Protein AF-A0AAW1FPN5-F1 (afdb_monomer)

Secondary structure (DSSP, 8-state):
---------GGGGB-TTTSSBPSSEEE-TTS-EEEHHHHHHHHHHSSS-B-TTT-PBPSS---PPB-HHHHHHHHHHHHHHHHHHHT------PPPTTSPBPSS-SSS-PBPPGGGGSSS-----------TT---PPP-THHHHHHHHHHHHHHHHHHHHHHHHHHHHHHHHTTB----B-TTTS-TTEEE-TTS-EEEE-SS---PPP-TTS-SSS--EEBS--BSSSEEEEEEE-TT-S-EEEEEEETT---SS-----TTTTEEEEEEETTTEEEE-SSSPEEE--SS--SEEEEEEETTTTEEEEEETTTTEEEEEE-S----S-EEEEEE----TTTTT-SPEEEE------

Foldseek 3Di:
DDDPPPPDDPQVQAAPQVRDGADQWWADPVGDIHHPVRLVVVVVVDPFNADPPPRHTDPDNDDTHRDVVSVVVSVVVVVVVVVVVVVDPDDDDQDDPPADFDPPDPDGTDGDDPVVPPPPDDDDDDDDDPCVVDDPPPDPCVVVVVVVVVVVVVVVVVVVVLVVLVVVLVVLLVQEDDWFWDPLAFEQQWDADPRRFKIFGNLDGDPDDDDQNYAHAAGKIWTPDWDQAFKYKWKKFQPLAQKKKWAKFFPPAHRYDDDQAEVVSGHFIWMGHRNPWIWTPHVPIDTWDDPDDQRMKMWMDHQVQQKIWIASSVSSDTGDMDGPHHDDGIMIIMIGLDHCVVPSSGDIIGTDGDDPPD

Nearest PDB structures (foldseek):
  2wl1-assembly1_A  TM=9.707E-01  e=4.595E-25  Homo sapiens
  5lyg-assembly1_A  TM=9.651E-01  e=1.203E-22  Homo sapiens
  4v1p-assembly1_A-2  TM=9.457E-01  e=6.857E-23  Homo sapiens
  5hm7-assembly1_A  TM=8.805E-01  e=3.120E-23  Homo sapiens
  4cg4-assembly3_E  TM=7.770E-01  e=6.087E-25  Homo sapiens

Structure (mmCIF, N/CA/C/O backbone):
data_AF-A0AAW1FPN5-F1
#
_entry.id   AF-A0AAW1FPN5-F1
#
loop_
_atom_site.group_PDB
_atom_site.id
_atom_site.type_symbol
_atom_site.label_atom_id
_atom_site.label_alt_id
_atom_site.label_comp_id
_atom_site.label_asym_id
_atom_site.label_entity_id
_atom_site.label_seq_id
_atom_site.pdbx_PDB_ins_code
_atom_site.Cartn_x
_atom_site.Cartn_y
_atom_site.Cartn_z
_atom_site.occupancy
_atom_site.B_iso_or_equiv
_atom_site.auth_seq_id
_atom_site.auth_comp_id
_atom_site.auth_asym_id
_atom_site.auth_atom_id
_atom_site.pdbx_PDB_model_num
ATOM 1 N N . MET A 1 1 ? -10.094 -28.006 10.780 1.00 31.28 1 MET A N 1
ATOM 2 C CA . MET A 1 1 ? -11.219 -27.049 10.822 1.00 31.28 1 MET A CA 1
ATOM 3 C C . MET A 1 1 ? -11.100 -26.277 12.124 1.00 31.28 1 MET A C 1
ATOM 5 O O . MET A 1 1 ? -11.386 -26.838 13.171 1.00 31.28 1 MET A O 1
ATOM 9 N N . SER A 1 2 ? -10.533 -25.071 12.072 1.00 29.44 2 SER A N 1
ATOM 10 C CA . SER A 1 2 ? -10.321 -24.231 13.255 1.00 29.44 2 SER A CA 1
ATOM 11 C C . SER A 1 2 ? -11.598 -23.441 13.517 1.00 29.44 2 SER A C 1
ATOM 13 O O . SER A 1 2 ? -12.039 -22.703 12.639 1.00 29.44 2 SER A O 1
ATOM 15 N N . ALA A 1 3 ? -12.214 -23.634 14.682 1.00 34.97 3 ALA A N 1
ATOM 16 C CA . ALA A 1 3 ? -13.366 -22.846 15.096 1.00 34.97 3 ALA A CA 1
ATOM 17 C C . ALA A 1 3 ? -12.932 -21.384 15.276 1.00 34.97 3 ALA A C 1
ATOM 19 O O . ALA A 1 3 ? -11.931 -21.104 15.935 1.00 34.97 3 ALA A O 1
ATOM 20 N N . ALA A 1 4 ? -13.672 -20.463 14.661 1.00 29.64 4 ALA A N 1
ATOM 21 C CA . ALA A 1 4 ? -13.508 -19.037 14.875 1.00 29.64 4 ALA A CA 1
ATOM 22 C C . ALA A 1 4 ? -13.785 -18.730 16.354 1.00 29.64 4 ALA A C 1
ATOM 24 O O . ALA A 1 4 ? -14.918 -18.856 16.816 1.00 29.64 4 ALA A O 1
ATOM 25 N N . SER A 1 5 ? -12.761 -18.343 17.115 1.00 39.44 5 SER A N 1
ATOM 26 C CA . SER A 1 5 ? -12.953 -17.816 18.463 1.00 39.44 5 SER A CA 1
ATOM 27 C C . SER A 1 5 ? -13.481 -16.383 18.353 1.00 39.44 5 SER A C 1
ATOM 29 O O . SER A 1 5 ? -12.721 -15.416 18.414 1.00 39.44 5 SER A O 1
ATOM 31 N N . CYS A 1 6 ? -14.788 -16.232 18.150 1.00 38.22 6 CYS A N 1
ATOM 32 C CA . CYS A 1 6 ? -15.472 -14.987 18.475 1.00 38.22 6 CYS A CA 1
ATOM 33 C C . CYS A 1 6 ? -15.309 -14.760 19.982 1.00 38.22 6 CYS A C 1
ATOM 35 O O . CYS A 1 6 ? -15.892 -15.485 20.786 1.00 38.22 6 CYS A O 1
ATOM 37 N N . LEU A 1 7 ? -14.479 -13.789 20.366 1.00 46.12 7 LEU A N 1
ATOM 38 C CA . LEU A 1 7 ? -14.350 -13.332 21.748 1.00 46.12 7 LEU A CA 1
ATOM 39 C C . LEU A 1 7 ? -15.665 -12.649 22.145 1.00 46.12 7 LEU A C 1
ATOM 41 O O . LEU A 1 7 ? -15.831 -11.443 21.977 1.00 46.12 7 LEU A O 1
ATOM 45 N N . LEU A 1 8 ? -16.634 -13.437 22.602 1.00 55.53 8 LEU A N 1
ATOM 46 C CA . LEU A 1 8 ? -17.846 -12.917 23.221 1.00 55.53 8 LEU A CA 1
ATOM 47 C C . LEU A 1 8 ? -17.430 -12.210 24.522 1.00 55.53 8 LEU A C 1
ATOM 49 O O . LEU A 1 8 ? -16.725 -12.791 25.349 1.00 55.53 8 LEU A O 1
ATOM 53 N N . THR A 1 9 ? -17.799 -10.940 24.676 1.00 61.28 9 THR A N 1
ATOM 54 C CA . THR A 1 9 ? -17.453 -10.130 25.853 1.00 61.28 9 THR A CA 1
ATOM 55 C C . THR A 1 9 ? -18.383 -10.453 27.026 1.00 61.28 9 THR A C 1
ATOM 57 O O . THR A 1 9 ? -19.554 -10.771 26.812 1.00 61.28 9 THR A O 1
ATOM 60 N N . GLU A 1 10 ? -17.881 -10.364 28.266 1.00 63.41 10 GLU A N 1
ATOM 61 C CA . GLU A 1 10 ? -18.638 -10.682 29.498 1.00 63.41 10 GLU A CA 1
ATOM 62 C C . GLU A 1 10 ? -19.983 -9.933 29.573 1.00 63.41 10 GLU A C 1
ATOM 64 O O . GLU A 1 10 ? -20.992 -10.508 29.984 1.00 63.41 10 GLU A O 1
ATOM 69 N N . ASP A 1 11 ? -20.028 -8.700 29.060 1.00 66.12 11 ASP A N 1
ATOM 70 C CA . ASP A 1 11 ? -21.216 -7.838 29.041 1.00 66.12 11 ASP A CA 1
ATOM 71 C C . ASP A 1 11 ? -22.412 -8.423 28.269 1.00 66.12 11 ASP A C 1
ATOM 73 O O . ASP A 1 11 ? -23.556 -8.042 28.518 1.00 66.12 11 ASP A O 1
ATOM 77 N N . GLN A 1 12 ? -22.186 -9.367 27.347 1.00 78.12 12 GLN A N 1
ATOM 78 C CA . GLN A 1 12 ? -23.259 -9.982 26.553 1.00 78.12 12 GLN A CA 1
ATOM 79 C C . GLN A 1 12 ? -24.087 -11.002 27.352 1.00 78.12 12 GLN A C 1
ATOM 81 O O . GLN A 1 12 ? -25.182 -11.375 26.924 1.00 78.12 12 GLN A O 1
ATOM 86 N N . PHE A 1 13 ? -23.595 -11.438 28.517 1.00 86.31 13 PHE A N 1
ATOM 87 C CA . PHE A 1 13 ? -24.228 -12.470 29.346 1.00 86.31 13 PHE A CA 1
ATOM 88 C C . PHE A 1 13 ? -24.725 -11.963 30.700 1.00 86.31 13 PHE A C 1
ATOM 90 O O . PHE A 1 13 ? -25.099 -12.771 31.556 1.00 86.31 13 PHE A O 1
ATOM 97 N N . LEU A 1 14 ? -24.756 -10.645 30.900 1.00 90.56 14 LEU A N 1
ATOM 98 C CA . LEU A 1 14 ? -25.217 -10.039 32.142 1.00 90.56 14 LEU A CA 1
ATOM 99 C C . LEU A 1 14 ? -26.721 -9.770 32.115 1.00 90.56 14 LEU A C 1
ATOM 101 O O . LEU A 1 14 ? -27.285 -9.232 31.160 1.00 90.56 14 LEU A O 1
ATOM 105 N N . CYS A 1 15 ? -27.382 -10.082 33.224 1.00 93.12 15 CYS A N 1
ATOM 106 C CA . CYS A 1 15 ? -28.750 -9.658 33.453 1.00 93.12 15 CYS A CA 1
ATOM 107 C C . CYS A 1 15 ? -28.783 -8.188 33.869 1.00 93.12 15 CYS A C 1
ATOM 109 O O . CYS A 1 15 ? -28.252 -7.829 34.912 1.00 93.12 15 CYS A O 1
ATOM 111 N N . SER A 1 16 ? -29.507 -7.345 33.131 1.00 93.69 16 SER A N 1
ATOM 112 C CA . SER A 1 16 ? -29.622 -5.907 33.429 1.00 93.69 16 SER A CA 1
ATOM 113 C C . SER A 1 16 ? -30.353 -5.566 34.738 1.00 93.69 16 SER A C 1
ATOM 115 O O . SER A 1 16 ? -30.387 -4.402 35.126 1.00 93.69 16 SER A O 1
ATOM 117 N N . ILE A 1 17 ? -30.946 -6.552 35.424 1.00 92.94 17 ILE A N 1
ATOM 118 C CA . ILE A 1 17 ? -31.610 -6.355 36.722 1.00 92.94 17 ILE A CA 1
ATOM 119 C C . ILE A 1 17 ? -30.635 -6.596 37.882 1.00 92.94 17 ILE A C 1
ATOM 121 O O . ILE A 1 17 ? -30.553 -5.763 38.778 1.00 92.94 17 ILE A O 1
ATOM 125 N N . CYS A 1 18 ? -29.923 -7.730 37.897 1.00 94.06 18 CYS A N 1
ATOM 126 C CA . CYS A 1 18 ? -28.982 -8.062 38.976 1.00 94.06 18 CYS A CA 1
ATOM 127 C C . CYS A 1 18 ? -27.527 -7.692 38.667 1.00 94.06 18 CYS A C 1
ATOM 129 O O . CYS A 1 18 ? -26.698 -7.758 39.565 1.00 94.06 18 CYS A O 1
ATOM 131 N N . LEU A 1 19 ? -27.238 -7.300 37.422 1.00 90.12 19 LEU A N 1
ATOM 132 C CA . LEU A 1 19 ? -25.909 -6.956 36.910 1.00 90.12 19 LEU A CA 1
ATOM 133 C C . LEU A 1 19 ? -24.888 -8.098 37.053 1.00 90.12 19 LEU A C 1
ATOM 135 O O . LEU A 1 19 ? -23.701 -7.857 37.230 1.00 90.12 19 LEU A O 1
ATOM 139 N N . ASP A 1 20 ? -25.368 -9.340 36.962 1.00 89.69 20 ASP A N 1
ATOM 140 C CA . ASP A 1 20 ? -24.571 -10.563 37.098 1.00 89.69 20 ASP A CA 1
ATOM 141 C C . ASP A 1 20 ? -24.880 -11.533 35.945 1.00 89.69 20 ASP A C 1
ATOM 143 O O . ASP A 1 20 ? -25.912 -11.404 35.271 1.00 89.69 20 ASP A O 1
ATOM 147 N N . VAL A 1 21 ? -23.992 -12.501 35.714 1.00 91.12 21 VAL A N 1
ATOM 148 C CA . VAL A 1 21 ? -24.106 -13.521 34.665 1.00 91.12 21 VAL A CA 1
ATOM 149 C C . VAL A 1 21 ? -25.407 -14.304 34.830 1.00 91.12 21 VAL A C 1
ATOM 151 O O . VAL A 1 21 ? -25.711 -14.801 35.919 1.00 91.12 21 VAL A O 1
ATOM 154 N N . PHE A 1 22 ? -26.155 -14.482 33.739 1.00 93.69 22 PHE A N 1
ATOM 155 C CA . PHE A 1 22 ? -27.488 -15.088 33.761 1.00 93.69 22 PHE A CA 1
ATOM 156 C C . PHE A 1 22 ? -27.594 -16.410 34.542 1.00 93.69 22 PHE A C 1
ATOM 158 O O . PHE A 1 22 ? -26.994 -17.415 34.169 1.00 93.69 22 PHE A O 1
ATOM 165 N N . THR A 1 23 ? -28.457 -16.440 35.564 1.00 94.06 23 THR A N 1
ATOM 166 C CA . THR A 1 23 ? -28.960 -17.664 36.214 1.00 94.06 23 THR A CA 1
ATOM 167 C C . THR A 1 23 ? -30.345 -17.981 35.674 1.00 94.06 23 THR A C 1
ATOM 169 O O . THR A 1 23 ? -31.246 -17.148 35.789 1.00 94.06 23 THR A O 1
ATOM 172 N N . ASP A 1 24 ? -30.516 -19.175 35.104 1.00 96.06 24 ASP A N 1
ATOM 173 C CA . ASP A 1 24 ? -31.750 -19.597 34.433 1.00 96.06 24 ASP A CA 1
ATOM 174 C C . ASP A 1 24 ? -32.264 -18.517 33.457 1.00 96.06 24 ASP A C 1
ATOM 176 O O . ASP A 1 24 ? -33.336 -17.941 33.681 1.00 96.06 24 ASP A O 1
ATOM 180 N N . PRO A 1 25 ? -31.485 -18.162 32.412 1.00 96.62 25 PRO A N 1
ATOM 181 C CA . PRO A 1 25 ? -31.852 -17.099 31.483 1.00 96.62 25 PRO A CA 1
ATOM 182 C C . PRO A 1 25 ? -33.191 -17.388 30.815 1.00 96.62 25 PRO A C 1
ATOM 184 O O . PRO A 1 25 ? -33.447 -18.504 30.373 1.00 96.62 25 PRO A O 1
ATOM 187 N N . VAL A 1 26 ? -34.028 -16.368 30.684 1.00 97.12 26 VAL A N 1
ATOM 188 C CA . VAL A 1 26 ? -35.297 -16.415 29.954 1.00 97.12 26 VAL A CA 1
ATOM 189 C C . VAL A 1 26 ? -35.376 -15.255 28.972 1.00 97.12 26 VAL A C 1
ATOM 191 O O . VAL A 1 26 ? -34.881 -14.168 29.266 1.00 97.12 26 VAL A O 1
ATOM 194 N N . SER A 1 27 ? -36.031 -15.477 27.834 1.00 96.62 27 SER A N 1
ATOM 195 C CA . SER A 1 27 ? -36.234 -14.466 26.791 1.00 96.62 27 SER A CA 1
ATOM 196 C C . SER A 1 27 ? -37.677 -13.961 26.824 1.00 96.62 27 SER A C 1
ATOM 198 O O . SER A 1 27 ? -38.610 -14.762 26.769 1.00 96.62 27 SER A O 1
ATOM 200 N N . THR A 1 28 ? -37.884 -12.649 26.926 1.00 95.44 28 THR A N 1
ATOM 201 C CA . THR A 1 28 ? -39.218 -12.038 26.795 1.00 95.44 28 THR A CA 1
ATOM 202 C C . THR A 1 28 ? -39.695 -12.067 25.333 1.00 95.44 28 THR A C 1
ATOM 204 O O . THR A 1 28 ? -38.868 -12.210 24.431 1.00 95.44 28 THR A O 1
ATOM 207 N N . PRO A 1 29 ? -41.002 -11.875 25.049 1.00 95.25 29 PRO A N 1
ATOM 208 C CA . PRO A 1 29 ? -41.508 -11.791 23.671 1.00 95.25 29 PRO A CA 1
ATOM 209 C C . PRO A 1 29 ? -40.825 -10.716 22.812 1.00 95.25 29 PRO A C 1
ATOM 211 O O . PRO A 1 29 ? -40.681 -10.889 21.609 1.00 95.25 29 PRO A O 1
ATOM 214 N N . CYS A 1 30 ? -40.337 -9.643 23.442 1.00 95.31 30 CYS A N 1
ATOM 215 C CA . CYS A 1 30 ? -39.570 -8.584 22.788 1.00 95.31 30 CYS A CA 1
ATOM 216 C C . CYS A 1 30 ? -38.074 -8.908 22.588 1.00 95.31 30 CYS A C 1
ATOM 218 O O . CYS A 1 30 ? -37.296 -8.025 22.236 1.00 95.31 30 CYS A O 1
ATOM 220 N N . GLY A 1 31 ? -37.643 -10.144 22.866 1.00 93.25 31 GLY A N 1
ATOM 221 C CA . GLY A 1 31 ? -36.290 -10.643 22.593 1.00 93.25 31 GLY A CA 1
ATOM 222 C C . GLY A 1 31 ? -35.224 -10.329 23.648 1.00 93.25 31 GLY A C 1
ATOM 223 O O . GLY A 1 31 ? -34.079 -10.747 23.490 1.00 93.25 31 GLY A O 1
ATOM 224 N N . HIS A 1 32 ? -35.564 -9.632 24.735 1.00 95.44 32 HIS A N 1
ATOM 225 C CA . HIS A 1 32 ? -34.610 -9.308 25.799 1.00 95.44 32 HIS A CA 1
ATOM 226 C C . HIS A 1 32 ? -34.472 -10.449 26.813 1.00 95.44 32 HIS A C 1
ATOM 228 O O . HIS A 1 32 ? -35.443 -11.139 27.127 1.00 95.44 32 HIS A O 1
ATOM 234 N N . ASN A 1 33 ? -33.264 -10.622 27.356 1.00 95.62 33 ASN A N 1
ATOM 235 C CA . ASN A 1 33 ? -32.923 -11.748 28.225 1.00 95.62 33 ASN A CA 1
ATOM 236 C C . ASN A 1 33 ? -32.694 -11.304 29.674 1.00 95.62 33 ASN A C 1
ATOM 238 O O . ASN A 1 33 ? -32.067 -10.277 29.928 1.00 95.62 33 ASN A O 1
ATOM 242 N N . PHE A 1 34 ? -33.191 -12.091 30.629 1.00 96.44 34 PHE A N 1
ATOM 243 C CA . PHE A 1 34 ? -33.087 -11.831 32.070 1.00 96.44 34 PHE A CA 1
ATOM 244 C C . PHE A 1 34 ? -32.921 -13.142 32.843 1.00 96.44 34 PHE A C 1
ATOM 246 O O . PHE A 1 34 ? -33.340 -14.191 32.362 1.00 96.44 34 PHE A O 1
ATOM 253 N N . CYS A 1 35 ? -32.395 -13.101 34.070 1.00 97.38 35 CYS A N 1
ATOM 254 C CA . CYS A 1 35 ? -32.542 -14.229 34.993 1.00 97.38 35 CYS A CA 1
ATOM 255 C C . CYS A 1 35 ? -34.032 -14.452 35.288 1.00 97.38 35 CYS A C 1
ATOM 257 O O . CYS A 1 35 ? -34.754 -13.484 35.570 1.00 97.38 35 CYS A O 1
ATOM 259 N N . LYS A 1 36 ? -34.494 -15.708 35.294 1.00 96.56 36 LYS A N 1
ATOM 260 C CA . LYS A 1 36 ? -35.908 -16.041 35.544 1.00 96.56 36 LYS A CA 1
ATOM 261 C C . LYS A 1 36 ? -36.439 -15.415 36.833 1.00 96.56 36 LYS A C 1
ATOM 263 O O . LYS A 1 36 ? -37.529 -14.840 36.832 1.00 96.56 36 LYS A O 1
ATOM 268 N N . ALA A 1 37 ? -35.665 -15.490 37.915 1.00 96.19 37 ALA A N 1
ATOM 269 C CA . ALA A 1 37 ? -36.030 -14.906 39.204 1.00 96.19 37 ALA A CA 1
ATOM 270 C C . ALA A 1 37 ? -36.164 -13.375 39.125 1.00 96.19 37 ALA A C 1
ATOM 272 O O . ALA A 1 37 ? -37.162 -12.824 39.585 1.00 96.19 37 ALA A O 1
ATOM 273 N N . CYS A 1 38 ? -35.214 -12.700 38.471 1.00 96.81 38 CYS A N 1
ATOM 274 C CA . CYS A 1 38 ? -35.185 -11.243 38.371 1.00 96.81 38 CYS A CA 1
ATOM 275 C C . CYS A 1 38 ? -36.395 -10.683 37.618 1.00 96.81 38 CYS A C 1
ATOM 277 O O . CYS A 1 38 ? -37.072 -9.788 38.124 1.00 96.81 38 CYS A O 1
ATOM 279 N N . ILE A 1 39 ? -36.713 -11.224 36.437 1.00 95.88 39 ILE A N 1
ATOM 280 C CA . ILE A 1 39 ? -37.871 -10.743 35.665 1.00 95.88 39 ILE A CA 1
ATOM 281 C C . ILE A 1 39 ? -39.197 -11.102 36.349 1.00 95.88 39 ILE A C 1
ATOM 283 O O . ILE A 1 39 ? -40.133 -10.304 36.357 1.00 95.88 39 ILE A O 1
ATOM 287 N N . THR A 1 40 ? -39.257 -12.264 37.009 1.00 93.75 40 THR A N 1
ATOM 288 C CA . THR A 1 40 ? -40.426 -12.693 37.791 1.00 93.75 40 THR A CA 1
ATOM 289 C C . THR A 1 40 ? -40.684 -11.748 38.961 1.00 93.75 40 THR A C 1
ATOM 291 O O . THR A 1 40 ? -41.828 -11.349 39.169 1.00 93.75 40 THR A O 1
ATOM 294 N N . GLN A 1 41 ? -39.640 -11.365 39.700 1.00 93.31 41 GLN A N 1
ATOM 295 C CA . GLN A 1 41 ? -39.739 -10.424 40.814 1.00 93.31 41 GLN A CA 1
ATOM 296 C C . GLN A 1 41 ? -40.101 -9.019 40.329 1.00 93.31 41 GLN A C 1
ATOM 298 O O . GLN A 1 41 ? -40.975 -8.384 40.915 1.00 93.31 41 GLN A O 1
ATOM 303 N N . HIS A 1 42 ? -39.503 -8.562 39.226 1.00 92.19 42 HIS A N 1
ATOM 304 C CA . HIS A 1 42 ? -39.846 -7.280 38.615 1.00 92.19 42 HIS A CA 1
ATOM 305 C C . HIS A 1 42 ? -41.341 -7.199 38.257 1.00 92.19 42 HIS A C 1
ATOM 307 O O . HIS A 1 42 ? -41.976 -6.179 38.513 1.00 92.19 42 HIS A O 1
ATOM 313 N N . TRP A 1 43 ? -41.936 -8.270 37.723 1.00 93.62 43 TRP A N 1
ATOM 314 C CA . TRP A 1 43 ? -43.379 -8.321 37.448 1.00 93.62 43 TRP A CA 1
ATOM 315 C C . TRP A 1 43 ? -44.258 -8.518 38.688 1.00 93.62 43 TRP A C 1
ATOM 317 O O . TRP A 1 43 ? -45.437 -8.199 38.633 1.00 93.62 43 TRP A O 1
ATOM 327 N N . ASN A 1 44 ? -43.721 -9.026 39.801 1.00 89.50 44 ASN A N 1
ATOM 328 C CA . ASN A 1 44 ? -44.486 -9.169 41.045 1.00 89.50 44 ASN A CA 1
ATOM 329 C C . ASN A 1 44 ? -44.645 -7.838 41.797 1.00 89.50 44 ASN A C 1
ATOM 331 O O . ASN A 1 44 ? -45.614 -7.672 42.531 1.00 89.50 44 ASN A O 1
ATOM 335 N N . VAL A 1 45 ? -43.688 -6.916 41.651 1.00 85.81 45 VAL A N 1
ATOM 336 C CA . VAL A 1 45 ? -43.691 -5.619 42.355 1.00 85.81 45 VAL A CA 1
ATOM 337 C C . VAL A 1 45 ? -44.392 -4.524 41.542 1.00 85.81 45 VAL A C 1
ATOM 339 O O . VAL A 1 45 ? -44.921 -3.574 42.112 1.00 85.81 45 VAL A O 1
ATOM 342 N N . ASN A 1 46 ? -44.419 -4.647 40.214 1.00 82.31 46 ASN A N 1
ATOM 343 C CA . ASN A 1 46 ? -44.973 -3.626 39.330 1.00 82.31 46 ASN A CA 1
ATOM 344 C C . ASN A 1 46 ? -46.412 -3.933 38.904 1.00 82.31 46 ASN A C 1
ATOM 346 O O . ASN A 1 46 ? -46.757 -5.071 38.603 1.00 82.31 46 ASN A O 1
ATOM 350 N N . VAL A 1 47 ? -47.233 -2.883 38.795 1.00 79.62 47 VAL A N 1
ATOM 351 C CA . VAL A 1 47 ? -48.641 -2.981 38.361 1.00 79.62 47 VAL A CA 1
ATOM 352 C C . VAL A 1 47 ? -48.761 -3.420 36.896 1.00 79.62 47 VAL A C 1
ATOM 354 O O . VAL A 1 47 ? -49.703 -4.117 36.531 1.00 79.62 47 VAL A O 1
ATOM 357 N N . GLN A 1 48 ? -47.803 -3.030 36.049 1.00 84.81 48 GLN A N 1
ATOM 358 C CA . GLN A 1 48 ? -47.770 -3.400 34.634 1.00 84.81 48 GLN A CA 1
ATOM 359 C C . GLN A 1 48 ? -46.688 -4.444 34.354 1.00 84.81 48 GLN A C 1
ATOM 361 O O . GLN A 1 48 ? -45.538 -4.320 34.786 1.00 84.81 48 GLN A O 1
ATOM 366 N N . THR A 1 49 ? -47.050 -5.455 33.563 1.00 91.44 49 THR A N 1
ATOM 367 C CA . THR A 1 49 ? -46.096 -6.449 33.062 1.00 91.44 49 THR A CA 1
ATOM 368 C C . THR A 1 49 ? -45.359 -5.852 31.865 1.00 91.44 49 THR A C 1
ATOM 370 O O . THR A 1 49 ? -45.825 -5.956 30.737 1.00 91.44 49 THR A O 1
ATOM 373 N N . GLN A 1 50 ? -44.216 -5.211 32.105 1.00 93.94 50 GLN A N 1
ATOM 374 C CA . GLN A 1 50 ? -43.401 -4.591 31.053 1.00 93.94 50 GLN A CA 1
ATOM 375 C C . GLN A 1 50 ? -41.966 -5.121 31.032 1.00 93.94 50 GLN A C 1
ATOM 377 O O . GLN A 1 50 ? -41.454 -5.607 32.048 1.00 93.94 50 GLN A O 1
ATOM 382 N N . CYS A 1 51 ? -41.304 -5.005 29.882 1.00 95.00 51 CYS A N 1
ATOM 383 C CA . CYS A 1 51 ? -39.878 -5.279 29.750 1.00 95.00 51 CYS A CA 1
ATOM 384 C C . CYS A 1 51 ? -39.041 -4.181 30.442 1.00 95.00 51 CYS A C 1
ATOM 386 O O . CYS A 1 51 ? -39.191 -3.005 30.105 1.00 95.00 51 CYS A O 1
ATOM 388 N N . PRO A 1 52 ? -38.113 -4.521 31.356 1.00 93.69 52 PRO A N 1
ATOM 389 C CA . PRO A 1 52 ? -37.229 -3.542 31.991 1.00 93.69 52 PRO A CA 1
ATOM 390 C C . PRO A 1 52 ? -36.361 -2.742 31.010 1.00 93.69 52 PRO A C 1
ATOM 392 O O . PRO A 1 52 ? -36.098 -1.569 31.280 1.00 93.69 52 PRO A O 1
ATOM 395 N N . ASN A 1 53 ? -35.963 -3.340 29.878 1.00 92.56 53 ASN A N 1
ATOM 396 C CA . ASN A 1 53 ? -35.028 -2.734 28.924 1.00 92.56 53 ASN A CA 1
ATOM 397 C C . ASN A 1 53 ? -35.736 -1.831 27.904 1.00 92.56 53 ASN A C 1
ATOM 399 O O . ASN A 1 53 ? -35.455 -0.640 27.849 1.00 92.56 53 ASN A O 1
ATOM 403 N N . CYS A 1 54 ? -36.685 -2.366 27.127 1.00 93.94 54 CYS A N 1
ATOM 404 C CA . CYS A 1 54 ? -37.356 -1.609 26.059 1.00 93.94 54 CYS A CA 1
ATOM 405 C C . CYS A 1 54 ? -38.704 -0.994 26.457 1.00 93.94 54 CYS A C 1
ATOM 407 O O . CYS A 1 54 ? -39.315 -0.306 25.647 1.00 93.94 54 CYS A O 1
ATOM 409 N N . LYS A 1 55 ? -39.183 -1.249 27.683 1.00 93.94 55 LYS A N 1
ATOM 410 C CA . LYS A 1 55 ? -40.478 -0.768 28.206 1.00 93.94 55 LYS A CA 1
ATOM 411 C C . LYS A 1 55 ? -41.716 -1.265 27.452 1.00 93.94 55 LYS A C 1
ATOM 413 O O . LYS A 1 55 ? -42.810 -0.772 27.696 1.00 93.94 55 LYS A O 1
ATOM 418 N N . GLU A 1 56 ? -41.574 -2.271 26.590 1.00 94.00 56 GLU A N 1
ATOM 419 C CA . GLU A 1 56 ? -42.719 -2.910 25.941 1.00 94.00 56 GLU A CA 1
ATOM 420 C C . GLU A 1 56 ? -43.653 -3.531 26.986 1.00 94.00 56 GLU A C 1
ATOM 422 O O . GLU A 1 56 ? -43.204 -4.282 27.859 1.00 94.00 56 GLU A O 1
ATOM 427 N N . VAL A 1 57 ? -44.938 -3.184 26.907 1.00 92.56 57 VAL A N 1
ATOM 428 C CA . VAL A 1 57 ? -45.985 -3.635 27.828 1.00 92.56 57 VAL A CA 1
ATOM 429 C C . VAL A 1 57 ? -46.651 -4.882 27.258 1.00 92.56 57 VAL A C 1
ATOM 431 O O . VAL A 1 57 ? -47.117 -4.884 26.122 1.00 92.56 57 VAL A O 1
ATOM 434 N N . PHE A 1 58 ? -46.747 -5.931 28.068 1.00 90.12 58 PHE A N 1
ATOM 435 C CA . PHE A 1 58 ? -47.423 -7.172 27.71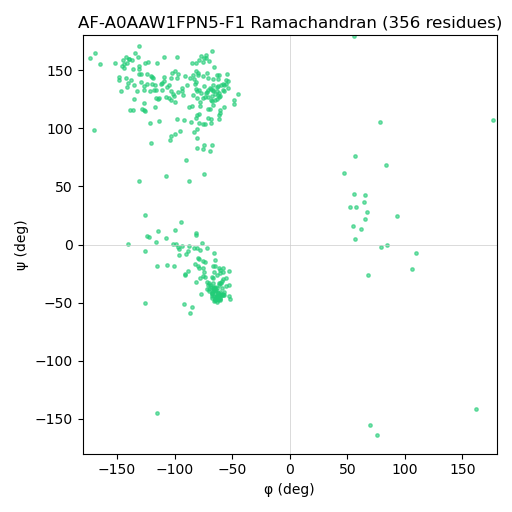3 1.00 90.12 58 PHE A CA 1
ATOM 436 C C . PHE A 1 58 ? -48.853 -7.162 28.262 1.00 90.12 58 PHE A C 1
ATOM 438 O O . PHE A 1 58 ? -49.073 -6.889 29.443 1.00 90.12 58 PHE A O 1
ATOM 445 N N . SER A 1 59 ? -49.831 -7.492 27.414 1.00 86.00 59 SER A N 1
ATOM 446 C CA . SER A 1 59 ? -51.260 -7.528 27.771 1.00 86.00 59 SER A CA 1
ATOM 447 C C . SER A 1 59 ? -51.594 -8.563 28.852 1.00 86.00 59 SER A C 1
ATOM 449 O O . SER A 1 59 ? -52.556 -8.404 29.597 1.00 86.00 59 SER A O 1
ATOM 451 N N . SER A 1 60 ? -50.790 -9.619 28.953 1.00 88.00 60 SER A N 1
ATOM 452 C CA . SER A 1 60 ? -50.850 -10.645 29.993 1.00 88.00 60 SER A CA 1
ATOM 453 C C . SER A 1 60 ? -49.439 -11.120 30.316 1.00 88.00 60 SER A C 1
ATOM 455 O O . SER A 1 60 ? -48.566 -11.077 29.450 1.00 88.00 60 SER A O 1
ATOM 457 N N . ARG A 1 61 ? -49.216 -11.617 31.537 1.00 91.00 61 ARG A N 1
ATOM 458 C CA . ARG A 1 61 ? -47.909 -12.130 31.964 1.00 91.00 61 ARG A CA 1
ATOM 459 C C . ARG A 1 61 ? -47.465 -13.316 31.090 1.00 91.00 61 ARG A C 1
ATOM 461 O O . ARG A 1 61 ? -48.122 -14.354 31.145 1.00 91.00 61 ARG A O 1
ATOM 468 N N . PRO A 1 62 ? -46.364 -13.199 30.323 1.00 90.62 62 PRO A N 1
ATOM 469 C CA . PRO A 1 62 ? -45.876 -14.295 29.493 1.00 90.62 62 PRO A CA 1
ATOM 470 C C . PRO A 1 62 ? -45.379 -15.474 30.337 1.00 90.62 62 PRO A C 1
ATOM 472 O O . PRO A 1 62 ? -44.718 -15.281 31.363 1.00 90.62 62 PRO A O 1
ATOM 475 N N . GLU A 1 63 ? -45.637 -16.697 29.877 1.00 93.44 63 GLU A N 1
ATOM 476 C CA . GLU A 1 63 ? -45.002 -17.894 30.426 1.00 93.44 63 GLU A CA 1
ATOM 477 C C . GLU A 1 63 ? -43.588 -18.021 29.850 1.00 93.44 63 GLU A C 1
ATOM 479 O O . GLU A 1 63 ? -43.399 -18.248 28.655 1.00 93.44 63 GLU A O 1
ATOM 484 N N . LEU A 1 64 ? -42.581 -17.851 30.706 1.00 95.00 64 LEU A N 1
ATOM 485 C CA . LEU A 1 64 ? -41.184 -17.866 30.294 1.00 95.00 64 LEU A CA 1
ATOM 486 C C . LEU A 1 64 ? -40.524 -19.213 30.598 1.00 95.00 64 LEU A C 1
ATOM 488 O O . LEU A 1 64 ? -40.521 -19.686 31.741 1.00 95.00 64 LEU A O 1
ATOM 492 N N . ARG A 1 65 ? -39.902 -19.798 29.574 1.00 95.50 65 ARG A N 1
ATOM 493 C CA . ARG A 1 65 ? -39.079 -21.007 29.682 1.00 95.50 65 ARG A CA 1
ATOM 494 C C . ARG A 1 65 ? -37.604 -20.637 29.658 1.00 95.50 65 ARG A C 1
ATOM 496 O O . ARG A 1 65 ? -37.220 -19.665 29.011 1.00 95.50 65 ARG A O 1
ATOM 503 N N . VAL A 1 66 ? -36.797 -21.413 30.380 1.00 95.75 66 VAL A N 1
ATOM 504 C CA . VAL A 1 66 ? -35.345 -21.217 30.402 1.00 95.75 66 VAL A CA 1
ATOM 505 C C . VAL A 1 66 ? -34.796 -21.440 28.997 1.00 95.75 66 VAL A C 1
ATOM 507 O O . VAL A 1 66 ? -35.091 -22.450 28.359 1.00 95.75 66 VAL A O 1
ATOM 510 N N . ASN A 1 67 ? -34.012 -20.481 28.523 1.00 94.94 67 ASN A N 1
ATOM 511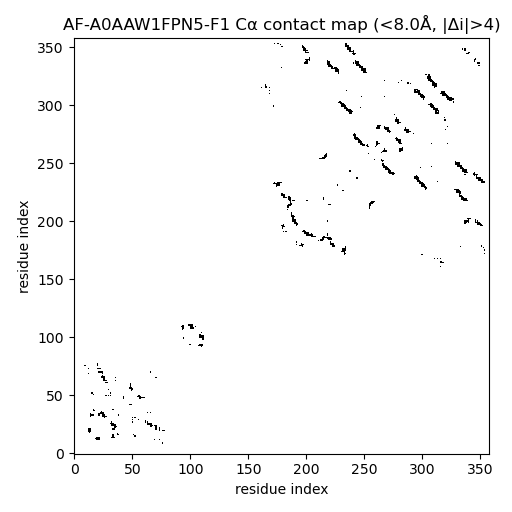 C CA . ASN A 1 67 ? -33.301 -20.554 27.264 1.00 94.94 67 ASN A CA 1
ATOM 512 C C . ASN A 1 67 ? -32.034 -21.393 27.474 1.00 94.94 67 ASN A C 1
ATOM 514 O O . ASN A 1 67 ? -31.033 -20.916 28.010 1.00 94.94 67 ASN A O 1
ATOM 518 N N . THR A 1 68 ? -32.095 -22.665 27.080 1.00 92.44 68 THR A N 1
ATOM 519 C CA . THR A 1 68 ? -31.012 -23.637 27.291 1.00 92.44 68 THR A CA 1
ATOM 520 C C . THR A 1 68 ? -29.721 -23.238 26.582 1.00 92.44 68 THR A C 1
ATOM 522 O O . THR A 1 68 ? -28.648 -23.453 27.134 1.00 92.44 68 THR A O 1
ATOM 525 N N . PHE A 1 69 ? -29.817 -22.588 25.420 1.00 91.38 69 PHE A N 1
ATOM 526 C CA . PHE A 1 69 ? -28.659 -22.104 24.668 1.00 91.38 69 PHE A CA 1
ATOM 527 C C . PHE A 1 69 ? -27.917 -20.992 25.423 1.00 91.38 69 PHE A C 1
ATOM 529 O O . PHE A 1 69 ? -26.708 -21.078 25.632 1.00 91.38 69 PHE A O 1
ATOM 536 N N . ILE A 1 70 ? -28.639 -19.978 25.919 1.00 91.50 70 ILE A N 1
ATOM 537 C CA . ILE A 1 70 ? -28.029 -18.911 26.734 1.00 91.50 70 ILE A CA 1
ATOM 538 C C . ILE A 1 70 ? -27.492 -19.481 28.049 1.00 91.50 70 ILE A C 1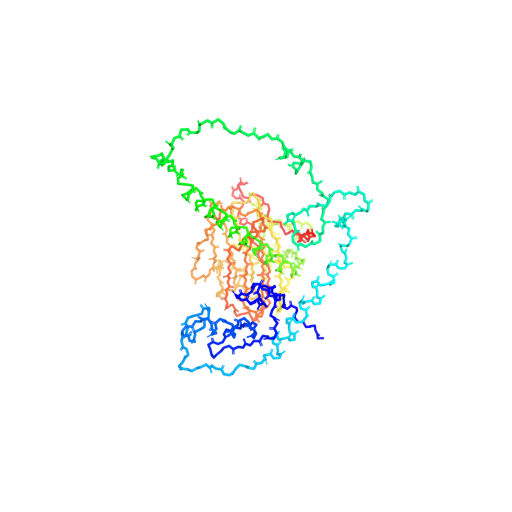
ATOM 540 O O . ILE A 1 70 ? -26.429 -19.068 28.508 1.00 91.50 70 ILE A O 1
ATOM 544 N N . SER A 1 71 ? -28.193 -20.452 28.637 1.00 90.94 71 SER A N 1
ATOM 545 C CA . SER A 1 71 ? -27.760 -21.109 29.870 1.00 90.94 71 SER A CA 1
ATOM 546 C C . SER A 1 71 ? -26.426 -21.840 29.701 1.00 90.94 71 SER A C 1
ATOM 548 O O . SER A 1 71 ? -25.583 -21.770 30.593 1.00 90.94 71 SER A O 1
ATOM 550 N N . GLU A 1 72 ? -26.223 -22.530 28.577 1.00 89.25 72 GLU A N 1
ATOM 551 C CA . GLU A 1 72 ? -24.978 -23.244 28.288 1.00 89.25 72 GLU A CA 1
ATOM 552 C C . GLU A 1 72 ? -23.810 -22.273 28.090 1.00 89.25 72 GLU A C 1
ATOM 554 O O . GLU A 1 72 ? -22.752 -22.447 28.696 1.00 89.25 72 GLU A O 1
ATOM 559 N N . MET A 1 73 ? -24.025 -21.192 27.334 1.00 87.31 73 MET A N 1
ATOM 560 C CA . MET A 1 73 ? -23.010 -20.151 27.154 1.00 87.31 73 MET A CA 1
ATOM 561 C C . MET A 1 73 ? -22.653 -19.473 28.484 1.00 87.31 73 MET A C 1
ATOM 563 O O . MET A 1 73 ? -21.479 -19.384 28.832 1.00 87.31 73 MET A O 1
ATOM 567 N N . ALA A 1 74 ? -23.647 -19.069 29.281 1.00 87.31 74 ALA A N 1
ATOM 568 C CA . ALA A 1 74 ? -23.430 -18.439 30.586 1.00 87.31 74 ALA A CA 1
ATOM 569 C C . ALA A 1 74 ? -22.668 -19.353 31.569 1.00 87.31 74 ALA A C 1
ATOM 571 O O . ALA A 1 74 ? -21.862 -18.876 32.371 1.00 87.31 74 ALA A O 1
ATOM 572 N N . ALA A 1 75 ? -22.876 -20.673 31.496 1.00 84.94 75 ALA A N 1
ATOM 573 C CA . ALA A 1 75 ? -22.144 -21.640 32.314 1.00 84.94 75 ALA A CA 1
ATOM 574 C C . ALA A 1 75 ? -20.642 -21.680 31.978 1.00 84.94 75 ALA A C 1
ATOM 576 O O . ALA A 1 75 ? -19.823 -21.761 32.895 1.00 84.94 75 ALA A O 1
ATOM 577 N N . GLN A 1 76 ? -20.270 -21.560 30.699 1.00 80.75 76 GLN A N 1
ATOM 578 C CA . GLN A 1 76 ? -18.862 -21.514 30.278 1.00 80.75 76 GLN A CA 1
ATOM 579 C C . GLN A 1 76 ? -18.136 -20.283 30.848 1.00 80.75 76 GLN A C 1
ATOM 581 O O . GLN A 1 76 ? -16.997 -20.396 31.301 1.00 80.75 76 GLN A O 1
ATOM 586 N N . PHE A 1 77 ? -18.815 -19.132 30.927 1.00 76.62 77 PHE A N 1
ATOM 587 C CA . PHE A 1 77 ? -18.264 -17.917 31.548 1.00 76.62 77 PHE A CA 1
ATOM 588 C C . PHE A 1 77 ? -18.043 -18.059 33.059 1.00 76.62 77 PHE A C 1
ATOM 590 O O . PHE A 1 77 ? -1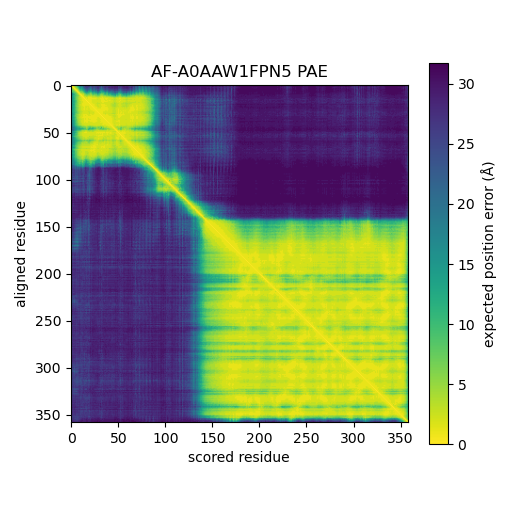7.035 -17.603 33.595 1.00 76.62 77 PHE A O 1
ATOM 597 N N . ARG A 1 78 ? -18.946 -18.742 33.768 1.00 76.19 78 ARG A N 1
ATOM 598 C CA . ARG A 1 78 ? -18.768 -19.000 35.209 1.00 76.19 78 ARG A CA 1
ATOM 599 C C . ARG A 1 78 ? -17.563 -19.894 35.486 1.00 76.19 78 ARG A C 1
ATOM 601 O O . ARG A 1 78 ? -16.847 -19.672 36.460 1.00 76.19 78 ARG A O 1
ATOM 608 N N . GLN A 1 79 ? -17.318 -20.876 34.620 1.00 70.69 79 GLN A N 1
ATOM 609 C CA . GLN A 1 79 ? -16.178 -21.786 34.741 1.00 70.69 79 GLN A CA 1
ATOM 610 C C . GLN A 1 79 ? -14.843 -21.078 34.455 1.00 70.69 79 GLN A C 1
ATOM 612 O O . GLN A 1 79 ? -13.867 -21.307 35.170 1.00 70.69 79 GLN A O 1
ATOM 617 N N . SER A 1 80 ? -14.795 -20.169 33.475 1.00 65.44 80 SER A N 1
ATOM 618 C CA . SER A 1 80 ? -13.578 -19.406 33.155 1.00 65.44 80 SER A CA 1
ATOM 619 C C . SER A 1 80 ? -13.228 -18.358 34.224 1.00 65.44 80 SER A C 1
ATOM 621 O O . SER A 1 80 ? -12.049 -18.184 34.550 1.00 65.44 80 SER A O 1
ATOM 623 N N . ALA A 1 81 ? -14.228 -17.728 34.851 1.00 59.66 81 ALA A N 1
ATOM 624 C CA . ALA A 1 81 ? -14.028 -16.828 35.992 1.00 59.66 81 ALA A CA 1
ATOM 625 C C . ALA A 1 81 ? -13.495 -17.567 37.240 1.00 59.66 81 ALA A C 1
ATOM 627 O O . ALA A 1 81 ? -12.610 -17.066 37.938 1.00 59.66 81 ALA A O 1
ATOM 628 N N . GLN A 1 82 ? -13.964 -18.795 37.491 1.00 57.41 82 GLN A N 1
ATOM 629 C CA . GLN A 1 82 ? -13.490 -19.635 38.603 1.00 57.41 82 GLN A CA 1
ATOM 630 C C . GLN A 1 82 ? -12.067 -20.180 38.389 1.00 57.41 82 GLN A C 1
ATOM 632 O O . GLN A 1 82 ? -11.302 -20.298 39.352 1.00 57.41 82 GLN A O 1
ATOM 637 N N . GLN A 1 83 ? -11.666 -20.453 37.142 1.00 55.06 83 GLN A N 1
ATOM 638 C CA . GLN A 1 83 ? -10.281 -20.827 36.829 1.00 55.06 83 GLN A CA 1
ATOM 639 C C . GLN A 1 83 ? -9.294 -19.674 37.070 1.00 55.06 83 GLN A C 1
ATOM 641 O O . GLN A 1 83 ? -8.213 -19.920 37.604 1.00 55.06 83 GLN A O 1
ATOM 646 N N . LYS A 1 84 ? -9.678 -18.416 36.796 1.00 50.59 84 LYS A N 1
ATOM 647 C CA . LYS A 1 84 ? -8.858 -17.234 37.134 1.00 50.59 84 LYS A CA 1
ATOM 648 C C . LYS A 1 84 ? -8.717 -17.019 38.645 1.00 50.59 84 LYS A C 1
ATOM 650 O O . LYS A 1 84 ? -7.617 -16.724 39.108 1.00 50.59 84 LYS A O 1
ATOM 655 N N . ALA A 1 85 ? -9.786 -17.231 39.416 1.00 46.41 85 ALA A N 1
ATOM 656 C CA . ALA A 1 85 ? -9.756 -17.106 40.877 1.00 46.41 85 ALA A CA 1
ATOM 657 C C . ALA A 1 85 ? -8.893 -18.187 41.562 1.00 46.41 85 ALA A C 1
ATOM 659 O O . ALA A 1 85 ? -8.313 -17.943 42.617 1.00 46.41 85 ALA A O 1
ATOM 660 N N . SER A 1 86 ? -8.754 -19.361 40.938 1.00 44.75 86 SER A N 1
ATOM 661 C CA . SER A 1 86 ? -7.921 -20.463 41.446 1.00 44.75 86 SER A CA 1
ATOM 662 C C . SER A 1 86 ? -6.422 -20.276 41.161 1.00 44.75 86 SER A C 1
ATOM 664 O O . SER A 1 86 ? -5.591 -20.897 41.816 1.00 44.75 86 SER A O 1
ATOM 666 N N . SER A 1 87 ? -6.062 -19.402 40.212 1.00 44.69 87 SER A N 1
ATOM 667 C CA . SER A 1 87 ? -4.671 -19.045 39.886 1.00 44.69 87 SER A CA 1
ATOM 668 C C . SER A 1 87 ? -4.143 -17.805 40.623 1.00 44.69 87 SER A C 1
ATOM 670 O O . SER A 1 87 ? -2.981 -17.445 40.454 1.00 44.69 87 SER A O 1
ATOM 672 N N . SER A 1 88 ? -4.963 -17.157 41.458 1.00 41.44 88 SER A N 1
ATOM 673 C CA . SER A 1 88 ? -4.579 -15.979 42.246 1.00 41.44 88 SER A CA 1
ATOM 674 C C . SER A 1 88 ? -4.972 -16.127 43.721 1.00 41.44 88 SER A C 1
ATOM 676 O O . SER A 1 88 ? -5.679 -15.288 44.275 1.00 41.44 88 SER A O 1
ATOM 678 N N . SER A 1 89 ? -4.536 -17.201 44.383 1.00 38.62 89 SER A N 1
ATOM 679 C CA . SER A 1 89 ? -4.627 -17.312 45.843 1.00 38.62 89 SER A CA 1
ATOM 680 C C . SER A 1 89 ? -3.359 -16.761 46.502 1.00 38.62 89 SER A C 1
ATOM 682 O O . SER A 1 89 ? -2.539 -17.515 47.024 1.00 38.62 89 SER A O 1
ATOM 684 N N . SER A 1 90 ? -3.215 -15.439 46.488 1.00 43.25 90 SER A N 1
ATOM 685 C CA . SER A 1 90 ? -2.320 -14.720 47.394 1.00 43.25 90 SER A CA 1
ATOM 686 C C . SER A 1 90 ? -3.037 -13.457 47.868 1.00 43.25 90 SER A C 1
ATOM 688 O O . SER A 1 90 ? -3.323 -12.573 47.070 1.00 43.25 90 SER A O 1
ATOM 690 N N . GLU A 1 91 ? -3.293 -13.407 49.178 1.00 44.47 91 GLU A N 1
ATOM 691 C CA . GLU A 1 91 ? -3.663 -12.225 49.975 1.00 44.47 91 GLU A CA 1
ATOM 692 C C . GLU A 1 91 ? -5.143 -11.790 50.011 1.00 44.47 91 GLU A C 1
ATOM 694 O O . GLU A 1 91 ? -5.514 -10.680 49.643 1.00 44.47 91 GLU A O 1
ATOM 699 N N . GLN A 1 92 ? -5.983 -12.610 50.650 1.00 44.03 92 GLN A N 1
ATOM 700 C CA . GLN A 1 92 ? -6.995 -12.079 51.574 1.00 44.03 92 GLN A CA 1
ATOM 701 C C . GLN A 1 92 ? -6.763 -12.713 52.949 1.00 44.03 92 GLN A C 1
ATOM 703 O O . GLN A 1 92 ? -7.007 -13.899 53.155 1.00 44.03 92 GLN A O 1
ATOM 708 N N . GLN A 1 93 ? -6.188 -11.939 53.872 1.00 51.09 93 GLN A N 1
ATOM 709 C CA . GLN A 1 93 ? -5.841 -12.399 55.217 1.00 51.09 93 GLN A CA 1
ATOM 710 C C . GLN A 1 93 ? -7.046 -12.251 56.153 1.00 51.09 93 GLN A C 1
ATOM 712 O O . GLN A 1 93 ? -7.411 -11.152 56.572 1.00 51.09 93 GLN A O 1
ATOM 717 N N . GLU A 1 94 ? -7.661 -13.386 56.464 1.00 51.94 94 GLU A N 1
ATOM 718 C CA . GLU A 1 94 ? -8.679 -13.553 57.501 1.00 51.94 94 GLU A CA 1
ATOM 719 C C . GLU A 1 94 ? -8.093 -13.245 58.896 1.00 51.94 94 GLU A C 1
ATOM 721 O O . GLU A 1 94 ? -6.909 -13.502 59.145 1.00 51.94 94 GLU A O 1
ATOM 726 N N . SER A 1 95 ? -8.888 -12.678 59.816 1.00 47.91 95 SER A N 1
ATOM 727 C CA . SER A 1 95 ? -8.405 -12.333 61.164 1.00 47.91 95 SER A CA 1
ATOM 728 C C . SER A 1 95 ? -7.944 -13.579 61.928 1.00 47.91 95 SER A C 1
ATOM 730 O O . SER A 1 95 ? -8.715 -14.530 62.083 1.00 47.91 95 SER A O 1
ATOM 732 N N . LYS A 1 96 ? -6.713 -13.571 62.453 1.00 63.91 96 LYS A N 1
ATOM 733 C CA . LYS A 1 96 ? -6.184 -14.687 63.258 1.00 63.91 96 LYS A CA 1
ATOM 734 C C . LYS A 1 96 ? -6.717 -14.647 64.703 1.00 63.91 96 LYS A C 1
ATOM 736 O O . LYS A 1 96 ? -7.092 -13.575 65.186 1.00 63.91 96 LYS A O 1
ATOM 741 N N . PRO A 1 97 ? -6.708 -15.778 65.440 1.00 45.62 97 PRO A N 1
ATOM 742 C CA . PRO A 1 97 ? -7.100 -15.806 66.850 1.00 45.62 97 PRO A CA 1
ATOM 743 C C . PRO A 1 97 ? -6.240 -14.838 67.680 1.00 45.62 97 PRO A C 1
ATOM 745 O O . PRO A 1 97 ? -5.021 -14.987 67.738 1.00 45.62 97 PRO A O 1
ATOM 748 N N . GLY A 1 98 ? -6.874 -13.837 68.299 1.00 63.47 98 GLY A N 1
ATOM 749 C CA . GLY A 1 98 ? -6.212 -12.781 69.081 1.00 63.47 98 GLY A CA 1
ATOM 750 C C . GLY A 1 98 ? -6.232 -11.383 68.445 1.00 63.47 98 GLY A C 1
ATOM 751 O O . GLY A 1 98 ? -5.849 -10.420 69.106 1.00 63.47 98 GLY A O 1
ATOM 752 N N . GLU A 1 99 ? -6.703 -11.236 67.203 1.00 66.56 99 GLU A N 1
ATOM 753 C CA . GLU A 1 99 ? -6.869 -9.934 66.541 1.00 66.56 99 GLU A CA 1
ATOM 754 C C . GLU A 1 99 ? -8.311 -9.409 66.657 1.00 66.56 99 GLU A C 1
ATOM 756 O O . GLU A 1 99 ? -9.263 -10.185 66.663 1.00 66.56 99 GLU A O 1
ATOM 761 N N . VAL A 1 100 ? -8.486 -8.083 66.747 1.00 68.94 100 VAL A N 1
ATOM 762 C CA . VAL A 1 100 ? -9.817 -7.455 66.846 1.00 68.94 100 VAL A CA 1
ATOM 763 C C . VAL A 1 100 ? -10.474 -7.411 65.456 1.00 68.94 100 VAL A C 1
ATOM 765 O O . VAL A 1 100 ? -9.915 -6.776 64.554 1.00 68.94 100 VAL A O 1
ATOM 768 N N . PRO A 1 101 ? -11.639 -8.053 65.257 1.00 68.56 101 PRO A N 1
ATOM 769 C CA . PRO A 1 101 ? -12.328 -8.065 63.971 1.00 68.56 101 PRO A CA 1
ATOM 770 C C . PRO A 1 101 ? -13.156 -6.791 63.750 1.00 68.56 101 PRO A C 1
ATOM 772 O O . PRO A 1 101 ? -13.692 -6.212 64.694 1.00 68.56 101 PRO A O 1
ATOM 775 N N . CYS A 1 102 ? -13.300 -6.377 62.490 1.00 69.31 102 CYS A N 1
ATOM 776 C CA . CYS A 1 102 ? -14.171 -5.271 62.095 1.00 69.31 102 CYS A CA 1
ATOM 777 C C . CYS A 1 102 ? -15.655 -5.639 62.283 1.00 69.31 102 CYS A C 1
ATOM 779 O O . CYS A 1 102 ? -16.166 -6.622 61.735 1.00 69.31 102 CYS A O 1
ATOM 781 N N . ASP A 1 103 ? -16.370 -4.830 63.048 1.00 63.06 103 ASP A N 1
ATOM 782 C CA . ASP A 1 103 ? -17.791 -4.959 63.368 1.00 63.06 103 ASP A CA 1
ATOM 783 C C . ASP A 1 103 ? -18.718 -4.393 62.279 1.00 63.06 103 ASP A C 1
ATOM 785 O O . ASP A 1 103 ? -19.879 -4.789 62.212 1.00 63.06 103 ASP A O 1
ATOM 789 N N . VAL A 1 104 ? -18.193 -3.567 61.369 1.00 61.25 104 VAL A N 1
ATOM 790 C CA . VAL A 1 104 ? -18.948 -2.945 60.264 1.00 61.25 104 VAL A CA 1
ATOM 791 C C . VAL A 1 104 ? -19.126 -3.880 59.059 1.00 61.25 104 VAL A C 1
ATOM 793 O O . VAL A 1 104 ? -20.141 -3.821 58.370 1.00 61.25 104 VAL A O 1
ATOM 796 N N . CYS A 1 105 ? -18.165 -4.766 58.788 1.00 67.81 105 CYS A N 1
ATOM 797 C CA . CYS A 1 105 ? -18.266 -5.698 57.664 1.00 67.81 105 CYS A CA 1
ATOM 798 C C . CYS A 1 105 ? -19.279 -6.813 57.976 1.00 67.81 105 CYS A C 1
ATOM 800 O O . CYS A 1 105 ? -19.165 -7.503 58.996 1.00 67.81 105 CYS A O 1
ATOM 802 N N . THR A 1 106 ? -20.246 -7.005 57.078 1.00 57.19 106 THR A N 1
ATOM 803 C CA . THR A 1 106 ? -21.321 -8.010 57.172 1.00 57.19 106 THR A CA 1
ATOM 804 C C . THR A 1 106 ? -20.947 -9.381 56.585 1.00 57.19 106 THR A C 1
ATOM 806 O O . THR A 1 106 ? -21.745 -10.309 56.674 1.00 5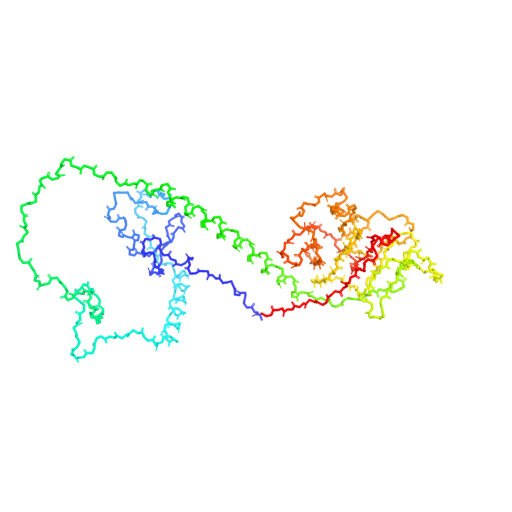7.19 106 THR A O 1
ATOM 809 N N . GLY A 1 107 ? -19.732 -9.525 56.034 1.00 64.88 107 GLY A N 1
ATOM 810 C CA . GLY A 1 107 ? -19.147 -10.780 55.532 1.00 64.88 107 GLY A CA 1
ATOM 811 C C . GLY A 1 107 ? -17.902 -11.226 56.316 1.00 64.88 107 GLY A C 1
ATOM 812 O O . GLY A 1 107 ? -17.830 -11.019 57.529 1.00 64.88 107 GLY A O 1
ATOM 813 N N . THR A 1 108 ? -16.917 -11.829 55.633 1.00 58.19 108 THR A N 1
ATOM 814 C CA . THR A 1 108 ? -15.648 -12.307 56.220 1.00 58.19 108 THR A CA 1
ATOM 815 C C . THR A 1 108 ? -15.004 -11.237 57.107 1.00 58.19 108 THR A C 1
ATOM 817 O O . THR A 1 108 ? -14.787 -10.100 56.682 1.00 58.19 108 THR A O 1
ATOM 820 N N . LYS A 1 109 ? -14.735 -11.580 58.373 1.00 65.19 109 LYS A N 1
ATOM 821 C CA . LYS A 1 109 ? -14.275 -10.628 59.391 1.00 65.19 109 LYS A CA 1
ATOM 822 C C . LYS A 1 109 ? -12.799 -10.284 59.169 1.00 65.19 109 LYS A C 1
ATOM 824 O O . LYS A 1 109 ? -11.904 -11.066 59.474 1.00 65.19 109 LYS A O 1
ATOM 829 N N . LEU A 1 110 ? -12.556 -9.095 58.622 1.00 68.25 110 LEU A N 1
ATOM 830 C CA . LEU A 1 110 ? -11.216 -8.538 58.424 1.00 68.25 110 LEU A CA 1
ATOM 831 C C . LEU A 1 110 ? -10.677 -7.908 59.720 1.00 68.25 110 LEU A C 1
ATOM 833 O O . LEU A 1 110 ? -11.446 -7.483 60.588 1.00 68.25 110 LEU A O 1
ATOM 837 N N . LYS A 1 111 ? -9.348 -7.808 59.835 1.00 66.31 111 LYS A N 1
ATOM 838 C CA . LYS A 1 111 ? -8.656 -7.147 60.953 1.00 66.31 111 LYS A CA 1
ATOM 839 C C . LYS A 1 111 ? -8.993 -5.651 61.016 1.00 66.31 111 LYS A C 1
ATOM 841 O O . LYS A 1 111 ? -8.888 -4.945 60.015 1.00 66.31 111 LYS A O 1
ATOM 846 N N . ALA A 1 112 ? -9.347 -5.152 62.199 1.00 61.94 112 ALA A N 1
ATOM 847 C CA . ALA A 1 112 ? -9.623 -3.733 62.414 1.00 61.94 112 ALA A CA 1
ATOM 848 C C . ALA A 1 112 ? -8.352 -2.867 62.256 1.00 61.94 112 ALA A C 1
ATOM 850 O O . ALA A 1 112 ? -7.303 -3.159 62.838 1.00 61.94 112 ALA A O 1
ATOM 851 N N . LEU A 1 113 ? -8.444 -1.775 61.487 1.00 56.72 113 LEU A N 1
ATOM 852 C CA . LEU A 1 113 ? -7.385 -0.764 61.348 1.00 56.72 113 LEU A CA 1
ATOM 853 C C . LEU A 1 113 ? -7.473 0.284 62.475 1.00 56.72 113 LEU A C 1
ATOM 855 O O . LEU A 1 113 ? -8.536 0.514 63.050 1.00 56.72 113 LEU A O 1
ATOM 859 N N . LYS A 1 114 ? -6.353 0.958 62.785 1.00 54.81 114 LYS A N 1
ATOM 860 C CA . LYS A 1 114 ? -6.218 1.879 63.938 1.00 54.81 114 LYS A CA 1
ATOM 861 C C . LYS A 1 114 ? -7.282 2.989 64.040 1.00 54.81 114 LYS A C 1
ATOM 863 O O . LYS A 1 114 ? -7.493 3.474 65.146 1.00 54.81 114 LYS A O 1
ATOM 868 N N . SER A 1 115 ? -7.958 3.389 62.958 1.00 50.59 115 SER A N 1
ATOM 869 C CA . SER A 1 115 ? -8.979 4.452 63.023 1.00 50.59 115 SER A CA 1
ATOM 870 C C . SER A 1 115 ? -10.292 4.014 63.689 1.00 50.59 115 SER A C 1
ATOM 872 O O . SER A 1 115 ? -11.083 4.869 64.077 1.00 50.59 115 SER A O 1
ATOM 874 N N . CYS A 1 116 ? -10.527 2.709 63.867 1.00 46.97 116 CYS A N 1
ATOM 875 C CA . CYS A 1 116 ? -11.723 2.178 64.536 1.00 46.97 116 CYS A CA 1
ATOM 876 C C . CYS A 1 116 ? -11.636 2.233 66.075 1.00 46.97 116 CYS A C 1
ATOM 878 O O . CYS A 1 116 ? -12.638 2.045 66.757 1.00 46.97 116 CYS A O 1
ATOM 880 N N . LEU A 1 117 ? -10.453 2.506 66.639 1.00 44.78 117 LEU A N 1
ATOM 881 C CA . LEU A 1 117 ? -10.212 2.516 68.089 1.00 44.78 117 LEU A CA 1
ATOM 882 C C . LEU A 1 117 ? -10.479 3.879 68.754 1.00 44.78 117 LEU A C 1
ATOM 884 O O . LEU A 1 117 ? -10.400 3.987 69.974 1.00 44.78 117 LEU A O 1
ATOM 888 N N . SER A 1 118 ? -10.789 4.927 67.986 1.00 45.19 118 SER A N 1
ATOM 889 C CA . SER A 1 118 ? -10.725 6.313 68.479 1.00 45.19 118 SER A CA 1
ATOM 890 C C . SER A 1 118 ? -12.056 6.933 68.921 1.00 45.19 118 SER A C 1
ATOM 892 O O . SER A 1 118 ? -12.052 8.083 69.341 1.00 45.19 118 SER A O 1
ATOM 894 N N . PHE A 1 119 ? -13.189 6.223 68.855 1.00 41.59 119 PHE A N 1
ATOM 895 C CA . PHE A 1 119 ? -14.509 6.829 69.128 1.00 41.59 119 PHE A CA 1
ATOM 896 C C . PHE A 1 119 ? -15.180 6.427 70.446 1.00 41.59 119 PHE A C 1
ATOM 898 O O . PHE A 1 119 ? -16.297 6.859 70.722 1.00 41.59 119 PHE A O 1
ATOM 905 N N . ARG A 1 120 ? -14.514 5.661 71.315 1.00 46.69 120 ARG A N 1
ATOM 906 C CA . ARG A 1 120 ? -15.061 5.299 72.633 1.00 46.69 120 ARG A CA 1
ATOM 907 C C . ARG A 1 120 ? -14.370 6.026 73.780 1.00 46.69 120 ARG A C 1
ATOM 909 O O . ARG A 1 120 ? -13.858 5.367 74.668 1.00 46.69 120 ARG A O 1
ATOM 916 N N . THR A 1 121 ? -14.409 7.358 73.770 1.00 48.28 121 THR A N 1
ATOM 917 C CA . THR A 1 121 ? -14.516 8.194 74.984 1.00 48.28 121 THR A CA 1
ATOM 918 C C . THR A 1 121 ? -14.457 9.669 74.606 1.00 48.28 121 THR A C 1
ATOM 920 O O . THR A 1 121 ? -13.392 10.175 74.288 1.00 48.28 121 THR A O 1
ATOM 923 N N . LEU A 1 122 ? -15.599 10.357 74.675 1.00 43.53 122 LEU A N 1
ATOM 924 C CA . LEU A 1 122 ? -15.750 11.704 75.243 1.00 43.53 122 LEU A CA 1
ATOM 925 C C . LEU A 1 122 ? -17.256 11.990 75.330 1.00 43.53 122 LEU A C 1
ATOM 927 O O . LEU A 1 122 ? -17.924 12.297 74.347 1.00 43.53 122 LEU A O 1
ATOM 931 N N . ASN A 1 123 ? -17.793 11.796 76.534 1.00 48.62 123 ASN A N 1
ATOM 932 C CA . ASN A 1 123 ? -19.138 12.211 76.903 1.00 48.62 123 ASN A CA 1
ATOM 933 C C . ASN A 1 123 ? -19.193 13.742 77.029 1.00 48.62 123 ASN A C 1
ATOM 935 O O . ASN A 1 123 ? -18.241 14.365 77.495 1.00 48.62 123 ASN A O 1
ATOM 939 N N . THR A 1 124 ? -20.368 14.286 76.698 1.00 46.16 124 THR A N 1
ATOM 940 C CA . THR A 1 124 ? -20.857 15.678 76.798 1.00 46.16 124 THR A CA 1
ATOM 941 C C . THR A 1 124 ? -20.385 16.676 75.729 1.00 46.16 124 THR A C 1
ATOM 943 O O . THR A 1 124 ? -19.263 17.171 75.742 1.00 46.16 124 THR A O 1
ATOM 946 N N . ALA A 1 125 ? -21.309 17.003 74.814 1.00 46.94 125 ALA A N 1
ATOM 947 C CA . ALA A 1 125 ? -21.183 18.089 73.846 1.00 46.94 125 ALA A CA 1
ATOM 948 C C . ALA A 1 125 ? -21.590 19.437 74.490 1.00 46.94 125 ALA A C 1
ATOM 950 O O . ALA A 1 125 ? -22.548 19.461 75.268 1.00 46.94 125 ALA A O 1
ATOM 951 N N . PRO A 1 126 ? -20.913 20.561 74.177 1.00 55.75 126 PRO A N 1
ATOM 952 C CA . PRO A 1 126 ? -21.336 21.888 74.625 1.00 55.75 126 PRO A CA 1
ATOM 953 C C . PRO A 1 126 ? -22.666 22.303 73.964 1.00 55.75 126 PRO A C 1
ATOM 955 O O . PRO A 1 126 ? -23.067 21.677 72.979 1.00 55.75 126 PRO A O 1
ATOM 958 N N . PRO A 1 127 ? -23.351 23.365 74.445 1.00 60.03 127 PRO A N 1
ATOM 959 C CA . PRO A 1 127 ? -24.608 23.807 73.852 1.00 60.03 127 PRO A CA 1
ATOM 960 C C . PRO A 1 127 ? -24.369 24.200 72.393 1.00 60.03 127 PRO A C 1
ATOM 962 O O . PRO A 1 127 ? -23.669 25.169 72.092 1.00 60.03 127 PRO A O 1
ATOM 965 N N . THR A 1 128 ? -24.937 23.430 71.475 1.00 55.31 128 THR A N 1
ATOM 966 C CA . THR A 1 128 ? -24.882 23.718 70.047 1.00 55.31 128 THR A CA 1
ATOM 967 C C . THR A 1 128 ? -25.849 24.853 69.737 1.00 55.31 128 THR A C 1
ATOM 969 O O . THR A 1 128 ? -27.032 24.763 70.063 1.00 55.31 128 THR A O 1
ATOM 972 N N . LYS A 1 129 ? -25.356 25.922 69.099 1.00 62.75 129 LYS A N 1
ATOM 973 C CA . LYS A 1 129 ? -26.216 26.945 68.486 1.00 62.75 129 LYS A CA 1
ATOM 974 C C . LYS A 1 129 ? -27.203 26.273 67.529 1.00 62.75 129 LYS A C 1
ATOM 976 O O . LYS A 1 129 ? -26.829 25.344 66.821 1.00 62.75 129 LYS A O 1
ATOM 981 N N . ASP A 1 130 ? -28.440 26.754 67.515 1.00 58.53 130 ASP A N 1
ATOM 982 C CA . ASP A 1 130 ? -29.453 26.314 66.564 1.00 58.53 130 ASP A CA 1
ATOM 983 C C . ASP A 1 130 ? -29.076 26.796 65.151 1.00 58.53 130 ASP A C 1
ATOM 985 O O . ASP A 1 130 ? -29.108 27.990 64.853 1.00 58.53 130 ASP A O 1
ATOM 989 N N . TRP A 1 131 ? -28.650 25.857 64.304 1.00 59.75 131 TRP A N 1
ATOM 990 C CA . TRP A 1 131 ? -28.279 26.092 62.905 1.00 59.75 131 TRP A CA 1
ATOM 991 C C . TRP A 1 131 ? -29.404 25.712 61.931 1.00 59.75 131 TRP A C 1
ATOM 993 O O . TRP A 1 131 ? -29.163 25.668 60.726 1.00 59.75 131 TRP A O 1
ATOM 1003 N N . THR A 1 132 ? -30.634 25.466 62.400 1.00 61.53 132 THR A N 1
ATOM 1004 C CA . THR A 1 132 ? -31.763 25.073 61.528 1.00 61.53 132 THR A CA 1
ATOM 1005 C C . THR A 1 132 ? -32.074 26.096 60.424 1.00 61.53 132 THR A C 1
ATOM 1007 O O . THR A 1 132 ? -32.647 25.735 59.396 1.00 61.53 132 THR A O 1
ATOM 1010 N N . GLY A 1 133 ? -31.639 27.353 60.583 1.00 56.88 133 GLY A N 1
ATOM 1011 C CA . GLY A 1 133 ? -31.753 28.414 59.576 1.00 56.88 133 GLY A CA 1
ATOM 1012 C C . GLY A 1 133 ? -30.583 28.543 58.590 1.00 56.88 133 GLY A C 1
ATOM 1013 O O . GLY A 1 133 ? -30.686 29.313 57.635 1.00 56.88 133 GLY A O 1
ATOM 1014 N N . VAL A 1 134 ? -29.472 27.822 58.777 1.00 52.75 134 VAL A N 1
ATOM 1015 C CA . VAL A 1 134 ? -28.293 27.945 57.906 1.00 52.75 134 VAL A CA 1
ATOM 1016 C C . VAL A 1 134 ? -28.329 26.881 56.824 1.00 52.75 134 VAL A C 1
ATOM 1018 O O . VAL A 1 134 ? -27.913 25.740 57.003 1.00 52.75 134 VAL A O 1
ATOM 1021 N N . ARG A 1 135 ? -28.810 27.287 55.649 1.00 58.31 135 ARG A N 1
ATOM 1022 C CA . ARG A 1 135 ? -28.645 26.513 54.419 1.00 58.31 135 ARG A CA 1
ATOM 1023 C C . ARG A 1 135 ? -27.271 26.816 53.836 1.00 58.31 135 ARG A C 1
ATOM 1025 O O . ARG A 1 135 ? -27.099 27.803 53.126 1.00 58.31 135 ARG A O 1
ATOM 1032 N N . VAL A 1 136 ? -26.293 25.959 54.115 1.00 54.84 136 VAL A N 1
ATOM 1033 C CA . VAL A 1 136 ? -25.086 25.901 53.285 1.00 54.84 136 VAL A CA 1
ATOM 1034 C C . VAL A 1 136 ? -25.503 25.217 51.990 1.00 54.84 136 VAL A C 1
ATOM 1036 O O . VAL A 1 136 ? -25.744 24.014 51.974 1.00 54.84 136 VAL A O 1
ATOM 1039 N N . SER A 1 137 ? -25.667 25.990 50.918 1.00 59.91 137 SER A N 1
ATOM 1040 C CA . SER A 1 137 ? -25.841 25.396 49.592 1.00 59.91 137 SER A CA 1
ATOM 1041 C C . SER A 1 137 ? -24.517 24.718 49.233 1.00 59.91 137 SER A C 1
ATOM 1043 O O . SER A 1 137 ? -23.496 25.411 49.218 1.00 59.91 137 SER A O 1
ATOM 1045 N N . PRO A 1 138 ? -24.481 23.394 48.992 1.00 55.44 138 PRO A N 1
ATOM 1046 C CA . PRO A 1 138 ? -23.277 22.757 48.481 1.00 55.44 138 PRO A CA 1
ATOM 1047 C C . PRO A 1 138 ? -22.880 23.475 47.185 1.00 55.44 138 PRO A C 1
ATOM 1049 O O . PRO A 1 138 ? -23.773 23.793 46.390 1.00 55.44 138 PRO A O 1
ATOM 1052 N N . PRO A 1 139 ? -21.589 23.760 46.939 1.00 59.84 139 PRO A N 1
ATOM 1053 C CA . PRO A 1 139 ? -21.176 24.230 45.626 1.00 59.84 139 PRO A CA 1
ATOM 1054 C C . PRO A 1 139 ? -21.692 23.220 44.598 1.00 59.84 139 PRO A C 1
ATOM 1056 O O . PRO A 1 139 ? -21.590 22.014 44.822 1.00 59.84 139 PRO A O 1
ATOM 1059 N N . SER A 1 140 ? -22.284 23.684 43.497 1.00 62.03 140 SER A N 1
ATOM 1060 C CA . SER A 1 140 ? -22.822 22.797 42.464 1.00 62.03 140 SER A CA 1
ATOM 1061 C C . SER A 1 140 ? -21.666 22.093 41.740 1.00 62.03 140 SER A C 1
ATOM 1063 O O . SER A 1 140 ? -21.230 22.506 40.665 1.00 62.03 140 SER A O 1
ATOM 1065 N N . HIS A 1 141 ? -21.128 21.037 42.348 1.00 60.72 141 HIS A N 1
ATOM 1066 C CA . HIS A 1 141 ? -20.082 20.188 41.779 1.00 60.72 141 HIS A CA 1
ATOM 1067 C C . HIS A 1 141 ? -20.574 19.429 40.539 1.00 60.72 141 HIS A C 1
ATOM 1069 O O . HIS A 1 141 ? -19.763 18.910 39.782 1.00 60.72 141 HIS A O 1
ATOM 1075 N N . GLU A 1 142 ? -21.888 19.416 40.304 1.00 61.91 142 GLU A N 1
ATOM 1076 C CA . GLU A 1 142 ? -22.562 18.791 39.168 1.00 61.91 142 GLU A CA 1
ATOM 1077 C C . GLU A 1 142 ? -21.965 19.227 37.821 1.00 61.91 142 GLU A C 1
ATOM 1079 O O . GLU A 1 142 ? -21.589 18.380 37.017 1.00 61.91 142 GLU A O 1
ATOM 1084 N N . GLY A 1 143 ? -21.729 20.529 37.610 1.00 72.50 143 GLY A N 1
ATOM 1085 C CA . GLY A 1 143 ? -21.103 21.022 36.375 1.00 72.50 143 GLY A CA 1
ATOM 1086 C C . GLY A 1 143 ? -19.639 20.592 36.199 1.00 72.50 143 GLY A C 1
ATOM 1087 O O . GLY A 1 143 ? -19.168 20.427 35.072 1.00 72.50 143 GLY A O 1
ATOM 1088 N N . THR A 1 144 ? -18.915 20.378 37.302 1.00 83.06 144 THR A N 1
ATOM 1089 C CA . THR A 1 144 ? -17.528 19.886 37.287 1.00 83.06 144 THR A CA 1
ATOM 1090 C C . THR A 1 144 ? -17.482 18.387 37.014 1.00 83.06 144 THR A C 1
ATOM 1092 O O . THR A 1 144 ? -16.667 17.947 36.206 1.00 83.06 144 THR A O 1
ATOM 1095 N N . VAL A 1 145 ? -18.378 17.612 37.635 1.00 84.75 145 VAL A N 1
ATOM 1096 C CA . VAL A 1 145 ? -18.490 16.162 37.424 1.00 84.75 145 VAL A CA 1
ATOM 1097 C C . VAL A 1 145 ? -18.912 15.867 35.988 1.00 84.75 145 VAL A C 1
ATOM 1099 O O . VAL A 1 145 ? -18.244 15.082 35.325 1.00 84.75 145 VAL A O 1
ATOM 1102 N N . VAL A 1 146 ? -19.935 16.551 35.464 1.00 87.00 146 VAL A N 1
ATOM 1103 C CA . VAL A 1 146 ? -20.377 16.385 34.066 1.00 87.00 146 VAL A CA 1
ATOM 1104 C C . VAL A 1 146 ? -19.242 16.696 33.088 1.00 87.00 146 VAL A C 1
ATOM 1106 O O . VAL A 1 146 ? -18.994 15.926 32.165 1.00 87.00 146 VAL A O 1
ATOM 1109 N N . ARG A 1 147 ? -18.480 17.777 33.311 1.00 90.12 147 ARG A N 1
ATOM 1110 C CA . ARG A 1 147 ? -17.321 18.107 32.465 1.00 90.12 147 ARG A CA 1
ATOM 1111 C C . ARG A 1 147 ? -16.230 17.037 32.531 1.00 90.12 147 ARG A C 1
ATOM 1113 O O . ARG A 1 147 ? -15.678 16.687 31.493 1.00 90.12 147 ARG A O 1
ATOM 1120 N N . ALA A 1 148 ? -15.916 16.537 33.725 1.00 90.75 148 ALA A N 1
ATOM 1121 C CA . ALA A 1 148 ? -14.906 15.499 33.911 1.00 90.75 148 ALA A CA 1
ATOM 1122 C C . ALA A 1 148 ? -15.319 14.174 33.246 1.00 90.75 148 ALA A C 1
ATOM 1124 O O . ALA A 1 148 ? -14.490 13.534 32.603 1.00 90.75 148 ALA A O 1
ATOM 1125 N N . VAL A 1 149 ? -16.598 13.796 33.343 1.00 92.44 149 VAL A N 1
ATOM 1126 C CA . VAL A 1 149 ? -17.146 12.607 32.672 1.00 92.44 149 VAL A CA 1
ATOM 1127 C C . VAL A 1 149 ? -17.081 12.764 31.152 1.00 92.44 149 VAL A C 1
ATOM 1129 O O . VAL A 1 149 ? -16.562 11.870 30.493 1.00 92.44 149 VAL A O 1
ATOM 1132 N N . ASN A 1 150 ? -17.487 13.912 30.600 1.00 92.69 150 ASN A N 1
ATOM 1133 C CA . ASN A 1 150 ? -17.395 14.164 29.155 1.00 92.69 150 ASN A CA 1
ATOM 1134 C C . ASN A 1 150 ? -15.940 14.109 28.653 1.00 92.69 150 ASN A C 1
ATOM 1136 O O . ASN A 1 150 ? -15.660 13.521 27.614 1.00 92.69 150 ASN A O 1
ATOM 1140 N N . GLN A 1 151 ? -14.988 14.670 29.409 1.00 94.44 151 GLN A N 1
ATOM 1141 C CA . GLN A 1 151 ? -13.560 14.586 29.070 1.00 94.44 151 GLN A CA 1
ATOM 1142 C C . GLN A 1 151 ? -13.036 13.146 29.103 1.00 94.44 151 GLN A C 1
ATOM 1144 O O . GLN A 1 151 ? -12.224 12.763 28.254 1.00 94.44 151 GLN A O 1
ATOM 1149 N N . LEU A 1 152 ? -13.482 12.345 30.074 1.00 94.88 152 LEU A N 1
ATOM 1150 C CA . LEU A 1 152 ? -13.132 10.931 30.152 1.00 94.88 152 LEU A CA 1
ATOM 1151 C C . LEU A 1 152 ? -13.719 10.155 28.969 1.00 94.88 152 LEU A C 1
ATOM 1153 O O . LEU A 1 152 ? -13.000 9.370 28.357 1.00 94.88 152 LEU A O 1
ATOM 1157 N N . GLU A 1 153 ? -14.979 10.406 28.616 1.00 95.38 153 GLU A N 1
ATOM 1158 C CA . GLU A 1 153 ? -15.650 9.790 27.469 1.00 95.38 153 GLU A CA 1
ATOM 1159 C C . GLU A 1 153 ? -14.934 10.122 26.152 1.00 95.38 153 GLU A C 1
ATOM 1161 O O . GLU A 1 153 ? -14.600 9.218 25.382 1.00 95.38 153 GLU A O 1
ATOM 1166 N N . GLU A 1 154 ? -14.602 11.395 25.914 1.00 95.69 154 GLU A N 1
ATOM 1167 C CA . GLU A 1 154 ? -13.823 11.821 24.745 1.00 95.69 154 GLU A CA 1
ATOM 1168 C C . GLU A 1 154 ? -12.442 11.155 24.706 1.00 95.69 154 GLU A C 1
ATOM 1170 O O . GLU A 1 154 ? -11.995 10.672 23.657 1.00 95.69 154 GLU A O 1
ATOM 1175 N N . THR A 1 155 ? -11.767 11.088 25.857 1.00 94.50 155 THR A N 1
ATOM 1176 C CA . THR A 1 155 ? -10.449 10.460 25.979 1.00 94.50 155 THR A CA 1
ATOM 1177 C C . THR A 1 155 ? -10.528 8.964 25.695 1.00 94.50 155 THR A C 1
ATOM 1179 O O . THR A 1 155 ? -9.716 8.455 24.917 1.00 94.50 155 THR A O 1
ATOM 1182 N N . LEU A 1 156 ? -11.503 8.262 26.274 1.00 93.56 156 LEU A N 1
ATOM 1183 C CA . LEU A 1 156 ? -11.712 6.832 26.068 1.00 93.56 156 LEU A CA 1
ATOM 1184 C C . LEU A 1 156 ? -12.065 6.547 24.607 1.00 93.56 156 LEU A C 1
ATOM 1186 O O . LEU A 1 156 ? -11.436 5.693 23.991 1.00 93.56 156 LEU A O 1
ATOM 1190 N N . SER A 1 157 ? -12.976 7.321 24.014 1.00 93.50 157 SER A N 1
ATOM 1191 C CA . SER A 1 157 ? -13.350 7.210 22.599 1.00 93.50 157 SER A CA 1
ATOM 1192 C C . SER A 1 157 ? -12.141 7.380 21.675 1.00 93.50 157 SER A C 1
ATOM 1194 O O . SER A 1 157 ? -11.941 6.596 20.743 1.00 93.50 157 SER A O 1
ATOM 1196 N N . LYS A 1 158 ? -11.270 8.358 21.956 1.00 90.56 158 LYS A N 1
ATOM 1197 C CA . LYS A 1 158 ? -10.025 8.562 21.203 1.00 90.56 158 LYS A CA 1
ATOM 1198 C C . LYS A 1 158 ? -9.066 7.375 21.344 1.00 90.56 158 LYS A C 1
ATOM 1200 O O . LYS A 1 158 ? -8.504 6.946 20.336 1.00 90.56 158 LYS A O 1
ATOM 1205 N N . HIS A 1 159 ? -8.884 6.846 22.554 1.00 91.81 159 HIS A N 1
ATOM 1206 C CA . HIS A 1 159 ? -8.012 5.690 22.792 1.00 91.81 159 HIS A CA 1
ATOM 1207 C C . HIS A 1 159 ? -8.565 4.416 22.150 1.00 91.81 159 HIS A C 1
ATOM 1209 O O . HIS A 1 159 ? -7.807 3.701 21.504 1.00 91.81 159 HIS A O 1
ATOM 1215 N N . MET A 1 160 ? -9.873 4.170 22.241 1.00 92.38 160 MET A N 1
ATOM 1216 C CA . MET A 1 160 ? -10.524 3.035 21.583 1.00 92.38 160 MET A CA 1
ATOM 1217 C C . MET A 1 160 ? -10.365 3.108 20.064 1.00 92.38 160 MET A C 1
ATOM 1219 O O . MET A 1 160 ? -9.951 2.128 19.456 1.00 92.38 160 MET A O 1
ATOM 1223 N N . LYS A 1 161 ? -10.610 4.271 19.443 1.00 90.69 161 LYS A N 1
ATOM 1224 C CA . LYS A 1 161 ? -10.388 4.457 17.996 1.00 90.69 161 LYS A CA 1
ATOM 1225 C C . LYS A 1 161 ? -8.940 4.179 17.601 1.00 90.69 161 LYS A C 1
ATOM 1227 O O . LYS A 1 161 ? -8.713 3.505 16.605 1.00 90.69 161 LYS A O 1
ATOM 1232 N N . LYS A 1 162 ? -7.980 4.670 18.391 1.00 90.62 162 LYS A N 1
ATOM 1233 C CA . LYS A 1 162 ? -6.550 4.434 18.163 1.00 90.62 162 LYS A CA 1
ATOM 1234 C C . LYS A 1 162 ? -6.193 2.943 18.264 1.00 90.62 162 LYS A C 1
ATOM 1236 O O . LYS A 1 162 ? -5.526 2.420 17.379 1.00 90.62 162 LYS A O 1
ATOM 1241 N N . LEU A 1 163 ? -6.677 2.256 19.297 1.00 91.88 163 LEU A N 1
ATOM 1242 C CA . LEU A 1 163 ? -6.465 0.816 19.474 1.00 91.88 163 LEU A CA 1
ATOM 1243 C C . LEU A 1 163 ? -7.059 0.013 18.314 1.00 91.88 163 LEU A C 1
ATOM 1245 O O . LEU A 1 163 ? -6.408 -0.889 17.801 1.00 91.88 163 LEU A O 1
ATOM 1249 N N . LEU A 1 164 ? -8.265 0.364 17.858 1.00 91.81 164 LEU A N 1
ATOM 1250 C CA . LEU A 1 164 ? -8.895 -0.292 16.711 1.00 91.81 164 LEU A CA 1
ATOM 1251 C C . LEU A 1 164 ? -8.064 -0.125 15.434 1.00 91.81 164 LEU A C 1
ATOM 1253 O O . LEU A 1 164 ? -7.863 -1.100 14.715 1.00 91.81 164 LEU A O 1
ATOM 1257 N N . THR A 1 165 ? -7.538 1.076 15.170 1.00 92.12 165 THR A N 1
ATOM 1258 C CA . THR A 1 165 ? -6.668 1.308 14.006 1.00 92.12 165 THR A CA 1
ATOM 1259 C C . THR A 1 165 ? -5.344 0.548 14.101 1.00 92.12 165 THR A C 1
ATOM 1261 O O . THR A 1 165 ? -4.883 0.002 13.104 1.00 92.12 165 THR A O 1
ATOM 1264 N N . GLU A 1 166 ? -4.756 0.444 15.296 1.00 94.12 166 GLU A N 1
ATOM 1265 C CA . GLU A 1 166 ? -3.525 -0.327 15.517 1.00 94.12 166 GLU A CA 1
ATOM 1266 C C . GLU A 1 166 ? -3.747 -1.832 15.336 1.00 94.12 166 GLU A C 1
ATOM 1268 O O . GLU A 1 166 ? -2.934 -2.499 14.699 1.00 94.12 166 GLU A O 1
ATOM 1273 N N . VAL A 1 167 ? -4.853 -2.372 15.855 1.00 94.31 167 VAL A N 1
ATOM 1274 C CA . VAL A 1 167 ? -5.228 -3.782 15.661 1.00 94.31 167 VAL A CA 1
ATOM 1275 C C . VAL A 1 167 ? -5.467 -4.079 14.182 1.00 94.31 167 VAL A C 1
ATOM 1277 O O . VAL A 1 167 ? -5.006 -5.107 13.688 1.00 94.31 167 VAL A O 1
ATOM 1280 N N . GLU A 1 168 ? -6.137 -3.176 13.467 1.00 94.50 168 GLU A N 1
ATOM 1281 C CA . GLU A 1 168 ? -6.373 -3.321 12.031 1.00 94.50 168 GLU A CA 1
ATOM 1282 C C . GLU A 1 168 ? -5.065 -3.317 11.235 1.00 94.50 168 GLU A C 1
ATOM 1284 O O . GLU A 1 168 ? -4.850 -4.211 10.414 1.00 94.50 168 GLU A O 1
ATOM 1289 N N . LEU A 1 169 ? -4.159 -2.372 11.518 1.00 95.81 169 LEU A N 1
ATOM 1290 C CA . LEU A 1 169 ? -2.848 -2.337 10.872 1.00 95.81 169 LEU A CA 1
ATOM 1291 C C . LEU A 1 169 ? -2.057 -3.623 11.158 1.00 95.81 169 LEU A C 1
ATOM 1293 O O . LEU A 1 169 ? -1.529 -4.239 10.234 1.00 95.81 169 LEU A O 1
ATOM 1297 N N . LYS A 1 170 ? -2.029 -4.082 12.417 1.00 95.69 170 LYS A N 1
ATOM 1298 C CA . LYS A 1 170 ? -1.367 -5.343 12.789 1.00 95.69 170 LYS A CA 1
ATOM 1299 C C . LYS A 1 170 ? -1.954 -6.540 12.042 1.00 95.69 170 LYS A C 1
ATOM 1301 O O . LYS A 1 170 ? -1.207 -7.435 11.656 1.00 95.69 170 LYS A O 1
ATOM 1306 N N . ARG A 1 171 ? -3.271 -6.566 11.820 1.00 95.56 171 ARG A N 1
ATOM 1307 C CA . ARG A 1 171 ? -3.947 -7.629 11.065 1.00 95.56 171 ARG A CA 1
ATOM 1308 C C . ARG A 1 171 ? -3.506 -7.648 9.603 1.00 95.56 171 ARG A C 1
ATOM 1310 O O . ARG A 1 171 ? -3.167 -8.716 9.104 1.00 95.56 171 ARG A O 1
ATOM 1317 N N . VAL A 1 172 ? -3.471 -6.501 8.921 1.00 96.56 172 VAL A N 1
ATOM 1318 C CA . VAL A 1 172 ? -3.028 -6.456 7.512 1.00 96.56 172 VAL A CA 1
ATOM 1319 C C . VAL A 1 172 ? -1.526 -6.724 7.371 1.00 96.56 172 VAL A C 1
ATOM 1321 O O . VAL A 1 172 ? -1.115 -7.405 6.432 1.00 96.56 172 VAL A O 1
ATOM 1324 N N . GLN A 1 173 ? -0.716 -6.314 8.354 1.00 97.25 173 GLN A N 1
ATOM 1325 C CA . GLN A 1 173 ? 0.718 -6.622 8.432 1.00 97.25 173 GLN A CA 1
ATOM 1326 C C . GLN A 1 173 ? 1.019 -8.127 8.519 1.00 97.25 173 GLN A C 1
ATOM 1328 O O . GLN A 1 173 ? 2.118 -8.538 8.162 1.00 97.25 173 GLN A O 1
ATOM 1333 N N . GLN A 1 174 ? 0.067 -8.978 8.926 1.00 96.50 174 GLN A N 1
ATOM 1334 C CA . GLN A 1 174 ? 0.243 -10.441 8.874 1.00 96.50 174 GLN A CA 1
ATOM 1335 C C . GLN A 1 174 ? 0.378 -10.975 7.442 1.00 96.50 174 GLN A C 1
ATOM 1337 O O . GLN A 1 174 ? 0.859 -12.086 7.248 1.00 96.50 174 GLN A O 1
ATOM 1342 N N . SER A 1 175 ? -0.038 -10.193 6.443 1.00 97.31 175 SER A N 1
ATOM 1343 C CA . SER A 1 175 ? 0.107 -10.524 5.021 1.00 97.31 175 SER A CA 1
ATOM 1344 C C . SER A 1 175 ? 1.380 -9.919 4.414 1.00 97.31 175 SER A C 1
ATOM 1346 O O . SER A 1 175 ? 1.452 -9.737 3.202 1.00 97.31 175 SER A O 1
ATOM 1348 N N . ALA A 1 176 ? 2.363 -9.540 5.238 1.00 97.94 176 ALA A N 1
ATOM 1349 C CA . ALA A 1 176 ? 3.600 -8.928 4.772 1.00 97.94 176 ALA A CA 1
ATOM 1350 C C . ALA A 1 176 ? 4.348 -9.831 3.781 1.00 97.94 176 ALA A C 1
ATOM 1352 O O . ALA A 1 176 ? 4.551 -11.020 4.029 1.00 97.94 176 ALA A O 1
ATOM 1353 N N . VAL A 1 177 ? 4.790 -9.244 2.672 1.00 97.62 177 VAL A N 1
ATOM 1354 C CA . VAL A 1 177 ? 5.581 -9.912 1.636 1.00 97.62 177 VAL A CA 1
ATOM 1355 C C . VAL A 1 177 ? 6.891 -9.171 1.410 1.00 97.62 177 VAL A C 1
ATOM 1357 O O . VAL A 1 177 ? 6.954 -7.945 1.507 1.00 97.62 177 VAL A O 1
ATOM 1360 N N . ASP A 1 178 ? 7.940 -9.920 1.076 1.00 96.62 178 ASP A N 1
ATOM 1361 C CA . ASP A 1 178 ? 9.205 -9.322 0.668 1.00 96.62 178 ASP A CA 1
ATOM 1362 C C . ASP A 1 178 ? 9.205 -9.046 -0.839 1.00 96.62 178 ASP A C 1
ATOM 1364 O O . ASP A 1 178 ? 9.078 -9.964 -1.652 1.00 96.62 178 ASP A O 1
ATOM 1368 N N . VAL A 1 179 ? 9.341 -7.772 -1.211 1.00 97.31 179 VAL A N 1
ATOM 1369 C CA . VAL A 1 179 ? 9.333 -7.324 -2.611 1.00 97.31 179 VAL A CA 1
ATOM 1370 C C . VAL A 1 179 ? 10.632 -6.613 -2.964 1.00 97.31 179 VAL A C 1
ATOM 1372 O O . VAL A 1 179 ? 11.238 -5.943 -2.126 1.00 97.31 179 VAL A O 1
ATOM 1375 N N . THR A 1 180 ? 11.092 -6.785 -4.196 1.00 98.50 180 THR A N 1
ATOM 1376 C CA . THR A 1 180 ? 12.300 -6.153 -4.735 1.00 98.50 180 THR A CA 1
ATOM 1377 C C . THR A 1 180 ? 11.997 -5.516 -6.077 1.00 98.50 180 THR A C 1
ATOM 1379 O O . THR A 1 180 ? 11.163 -6.006 -6.835 1.00 98.50 180 THR A O 1
ATOM 1382 N N . LEU A 1 181 ? 12.666 -4.407 -6.363 1.00 98.81 181 LEU A N 1
ATOM 1383 C CA . LEU A 1 181 ? 12.491 -3.634 -7.586 1.00 98.81 181 LEU A CA 1
ATOM 1384 C C . LEU A 1 181 ? 13.067 -4.379 -8.792 1.00 98.81 181 LEU A C 1
ATOM 1386 O O . LEU A 1 181 ? 14.101 -5.048 -8.685 1.00 98.81 181 LEU A O 1
ATOM 1390 N N . ASP A 1 182 ? 12.393 -4.261 -9.934 1.00 98.44 182 ASP A N 1
ATOM 1391 C CA . ASP A 1 182 ? 12.793 -4.878 -11.193 1.00 98.44 182 ASP A CA 1
ATOM 1392 C C . ASP A 1 182 ? 13.545 -3.883 -12.102 1.00 98.44 182 ASP A C 1
ATOM 1394 O O . ASP A 1 182 ? 12.919 -2.985 -12.682 1.00 98.44 182 ASP A O 1
ATOM 1398 N N . PRO A 1 183 ? 14.875 -4.038 -12.279 1.00 97.69 183 PRO A N 1
ATOM 1399 C CA . PRO A 1 183 ? 15.677 -3.175 -13.146 1.00 97.69 183 PRO A CA 1
ATOM 1400 C C . PRO A 1 183 ? 15.251 -3.183 -14.617 1.00 97.69 183 PRO A C 1
ATOM 1402 O O . PRO A 1 183 ? 15.512 -2.206 -15.330 1.00 97.69 183 PRO A O 1
ATOM 1405 N N . ASP A 1 184 ? 14.601 -4.250 -15.088 1.00 97.50 184 ASP A N 1
ATOM 1406 C CA . ASP A 1 184 ? 14.166 -4.347 -16.483 1.00 97.50 184 ASP A CA 1
ATOM 1407 C C . ASP A 1 184 ? 12.955 -3.455 -16.763 1.00 97.50 184 ASP A C 1
ATOM 1409 O O . ASP A 1 184 ? 12.797 -2.989 -17.892 1.00 97.50 184 ASP A O 1
ATOM 1413 N N . THR A 1 185 ? 12.180 -3.128 -15.723 1.00 98.12 185 THR A N 1
ATOM 1414 C CA . THR A 1 185 ? 11.021 -2.226 -15.810 1.00 98.12 185 THR A CA 1
ATOM 1415 C C . THR A 1 185 ? 11.381 -0.763 -15.551 1.00 98.12 185 THR A C 1
ATOM 1417 O O . THR A 1 185 ? 10.690 0.135 -16.025 1.00 98.12 185 THR A O 1
ATOM 1420 N N . ALA A 1 186 ? 12.464 -0.504 -14.811 1.00 98.00 186 ALA A N 1
ATOM 1421 C CA . ALA A 1 186 ? 12.792 0.822 -14.296 1.00 98.00 186 ALA A CA 1
ATOM 1422 C C . ALA A 1 186 ? 13.062 1.859 -15.397 1.00 98.00 186 ALA A C 1
ATOM 1424 O 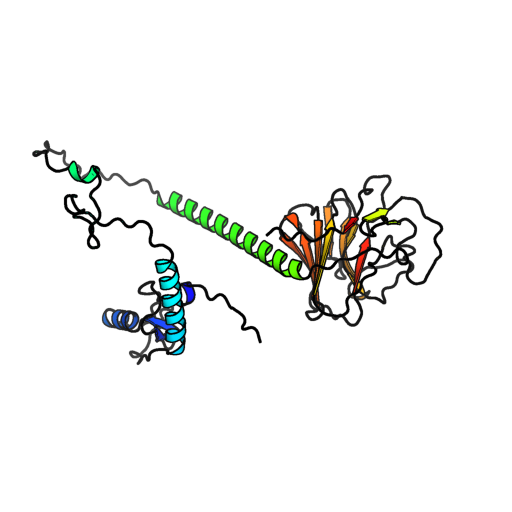O . ALA A 1 186 ? 13.825 1.602 -16.336 1.00 98.00 186 ALA A O 1
ATOM 1425 N N . HIS A 1 187 ? 12.499 3.057 -15.231 1.00 97.50 187 HIS A N 1
ATOM 1426 C CA . HIS A 1 187 ? 12.826 4.205 -16.073 1.00 97.50 187 HIS A CA 1
ATOM 1427 C C . HIS A 1 187 ? 14.346 4.499 -16.081 1.00 97.50 187 HIS A C 1
ATOM 1429 O O . HIS A 1 187 ? 14.982 4.380 -15.029 1.00 97.50 187 HIS A O 1
ATOM 1435 N N . PRO A 1 188 ? 14.954 4.889 -17.224 1.00 96.75 188 PRO A N 1
ATOM 1436 C CA . PRO A 1 188 ? 16.407 5.073 -17.335 1.00 96.75 188 PRO A CA 1
ATOM 1437 C C . PRO A 1 188 ? 17.049 6.085 -16.375 1.00 96.75 188 PRO A C 1
ATOM 1439 O O . PRO A 1 188 ? 18.240 5.966 -16.081 1.00 96.75 188 PRO A O 1
ATOM 1442 N N . ASP A 1 189 ? 16.281 7.049 -15.873 1.00 96.06 189 ASP A N 1
ATOM 1443 C CA . ASP A 1 189 ? 16.760 8.066 -14.921 1.00 96.06 189 ASP A CA 1
ATOM 1444 C C . ASP A 1 189 ? 16.866 7.533 -13.480 1.00 96.06 189 ASP A C 1
ATOM 1446 O O . ASP A 1 189 ? 17.494 8.155 -12.613 1.00 96.06 189 ASP A O 1
ATOM 1450 N N . LEU A 1 190 ? 16.287 6.357 -13.214 1.00 97.69 190 LEU A N 1
ATOM 1451 C CA . LEU A 1 190 ? 16.239 5.769 -11.882 1.00 97.69 190 LEU A CA 1
ATOM 1452 C C . LEU A 1 190 ? 17.541 5.042 -11.528 1.00 97.69 190 LEU A C 1
ATOM 1454 O O . LEU A 1 190 ? 18.154 4.315 -12.323 1.00 97.69 190 LEU A O 1
ATOM 1458 N N . ILE A 1 191 ? 17.960 5.203 -10.276 1.00 97.06 191 ILE A N 1
ATOM 1459 C CA . ILE A 1 191 ? 18.997 4.394 -9.637 1.00 97.06 191 ILE A CA 1
ATOM 1460 C C . ILE A 1 191 ? 18.315 3.469 -8.635 1.00 97.06 191 ILE A C 1
ATOM 1462 O O . ILE A 1 191 ? 17.558 3.925 -7.780 1.00 97.06 191 ILE A O 1
ATOM 1466 N N . LEU A 1 192 ? 18.603 2.173 -8.759 1.00 98.25 192 LEU A N 1
ATOM 1467 C CA . LEU A 1 192 ? 18.189 1.138 -7.819 1.00 98.25 192 LEU A CA 1
ATOM 1468 C C . LEU A 1 192 ? 19.384 0.752 -6.944 1.00 98.25 192 LEU A C 1
ATOM 1470 O O . LEU A 1 192 ? 20.508 0.701 -7.446 1.00 98.25 192 LEU A O 1
ATOM 1474 N N . SER A 1 193 ? 19.150 0.468 -5.664 1.00 98.31 193 SER A N 1
ATOM 1475 C CA . SER A 1 193 ? 20.172 -0.138 -4.801 1.00 98.31 193 SER A CA 1
ATOM 1476 C C . SER A 1 193 ? 20.443 -1.597 -5.182 1.00 98.31 193 SER A C 1
ATOM 1478 O O . SER A 1 193 ? 19.585 -2.271 -5.754 1.00 98.31 193 SER A O 1
ATOM 1480 N N . ASP A 1 194 ? 21.620 -2.109 -4.810 1.00 97.88 194 ASP A N 1
ATOM 1481 C CA . ASP A 1 194 ? 22.048 -3.483 -5.122 1.00 97.88 194 ASP A CA 1
ATOM 1482 C C . ASP A 1 194 ? 21.110 -4.557 -4.542 1.00 97.88 194 ASP A C 1
ATOM 1484 O O . ASP A 1 194 ? 20.899 -5.606 -5.149 1.00 97.88 194 ASP A O 1
ATOM 1488 N N . ASP A 1 195 ? 20.507 -4.286 -3.380 1.00 97.56 195 ASP A N 1
ATOM 1489 C CA . ASP A 1 195 ? 19.510 -5.156 -2.740 1.00 97.56 195 ASP A CA 1
ATOM 1490 C C . ASP A 1 195 ? 18.104 -5.046 -3.367 1.00 97.56 195 ASP A C 1
ATOM 1492 O O . ASP A 1 195 ? 17.188 -5.783 -2.991 1.00 97.56 195 ASP A O 1
ATOM 1496 N N . GLY A 1 196 ? 17.915 -4.131 -4.324 1.00 97.94 196 GLY A N 1
ATOM 1497 C CA . GLY A 1 196 ? 16.639 -3.859 -4.974 1.00 97.94 196 GLY A CA 1
ATOM 1498 C C . GLY A 1 196 ? 15.576 -3.282 -4.038 1.00 97.94 196 GLY A C 1
ATOM 1499 O O . GLY A 1 196 ? 14.390 -3.443 -4.323 1.00 97.94 196 GLY A O 1
ATOM 1500 N N . LYS A 1 197 ? 15.957 -2.664 -2.912 1.00 98.31 197 LYS A N 1
ATOM 1501 C CA . LYS A 1 197 ? 15.020 -2.092 -1.928 1.00 98.31 197 LYS A CA 1
ATOM 1502 C C . LYS A 1 197 ? 14.858 -0.582 -2.032 1.00 98.31 197 LYS A C 1
ATOM 1504 O O . LYS A 1 197 ? 13.877 -0.060 -1.512 1.00 98.31 197 LYS A O 1
ATOM 1509 N N . GLN A 1 198 ? 15.779 0.124 -2.678 1.00 98.56 198 GLN A N 1
ATOM 1510 C CA . GLN A 1 198 ? 15.759 1.581 -2.768 1.00 98.56 198 GLN A CA 1
ATOM 1511 C C . GLN A 1 198 ? 15.679 2.043 -4.213 1.00 98.56 198 GLN A C 1
ATOM 1513 O O . GLN A 1 198 ? 16.303 1.451 -5.093 1.00 98.56 198 GLN A O 1
ATOM 1518 N N . VAL A 1 199 ? 14.950 3.135 -4.436 1.00 98.50 199 VAL A N 1
ATOM 1519 C CA . VAL A 1 199 ? 14.921 3.829 -5.723 1.00 98.50 199 VAL A CA 1
ATOM 1520 C C . VAL A 1 199 ? 14.870 5.333 -5.550 1.00 98.50 199 VAL A C 1
ATOM 1522 O O . VAL A 1 199 ? 14.091 5.860 -4.755 1.00 98.50 199 VAL A O 1
ATOM 1525 N N . HIS A 1 200 ? 15.680 6.033 -6.333 1.00 97.44 200 HIS A N 1
ATOM 1526 C CA . HIS A 1 200 ? 15.613 7.480 -6.469 1.00 97.44 200 HIS A CA 1
ATOM 1527 C C . HIS A 1 200 ? 15.895 7.898 -7.909 1.00 97.44 200 HIS A C 1
ATOM 1529 O O . HIS A 1 200 ? 16.474 7.145 -8.695 1.00 97.44 200 HIS A O 1
ATOM 1535 N N . ASP A 1 201 ? 15.484 9.115 -8.235 1.00 97.12 201 ASP A N 1
ATOM 1536 C CA . ASP A 1 201 ? 15.814 9.754 -9.497 1.00 97.12 201 ASP A CA 1
ATOM 1537 C C . ASP A 1 201 ? 17.208 10.396 -9.425 1.00 97.12 201 ASP A C 1
ATOM 1539 O O . ASP A 1 201 ? 17.602 10.966 -8.396 1.00 97.12 201 ASP A O 1
ATOM 1543 N N . SER A 1 202 ? 17.987 10.245 -10.493 1.00 90.25 202 SER A N 1
ATOM 1544 C CA . SER A 1 202 ? 19.380 10.693 -10.546 1.00 90.25 202 SER A CA 1
ATOM 1545 C C . SER A 1 202 ? 19.602 12.003 -11.300 1.00 90.25 202 SER A C 1
ATOM 1547 O O . SER A 1 202 ? 20.755 12.417 -11.408 1.00 90.25 202 SER A O 1
ATOM 1549 N N . ASP A 1 203 ? 18.546 12.637 -11.828 1.00 90.62 203 ASP A N 1
ATOM 1550 C CA . ASP A 1 203 ? 18.608 13.742 -12.804 1.00 90.62 203 ASP A CA 1
ATOM 1551 C C . ASP A 1 203 ? 19.393 13.400 -14.101 1.00 90.62 203 ASP A C 1
ATOM 1553 O O . ASP A 1 203 ? 19.607 14.271 -14.948 1.00 90.62 203 ASP A O 1
ATOM 1557 N N . VAL A 1 204 ? 19.850 12.150 -14.284 1.00 90.94 204 VAL A N 1
ATOM 1558 C CA . VAL A 1 204 ? 20.687 11.724 -15.415 1.00 90.94 204 VAL A CA 1
ATOM 1559 C C . VAL A 1 204 ? 20.097 10.493 -16.093 1.00 90.94 204 VAL A C 1
ATOM 1561 O O . VAL A 1 204 ? 20.077 9.396 -15.534 1.00 90.94 204 VAL A O 1
ATOM 1564 N N . THR A 1 205 ? 19.722 10.655 -17.359 1.00 92.50 205 THR A N 1
ATOM 1565 C CA . THR A 1 205 ? 19.257 9.555 -18.205 1.00 92.50 205 THR A CA 1
ATOM 1566 C C . THR A 1 205 ? 20.394 8.623 -18.586 1.00 92.50 205 THR A C 1
ATOM 1568 O O . THR A 1 205 ? 21.336 8.996 -19.292 1.00 92.50 205 THR A O 1
ATOM 1571 N N . LYS A 1 206 ? 20.300 7.370 -18.137 1.00 91.56 206 LYS A N 1
ATOM 1572 C CA . LYS A 1 206 ? 21.251 6.320 -18.507 1.00 91.56 206 LYS A CA 1
ATOM 1573 C C . LYS A 1 206 ? 20.923 5.760 -19.885 1.00 91.56 206 LYS A C 1
ATOM 1575 O O . LYS A 1 206 ? 19.765 5.578 -20.244 1.00 91.56 206 LYS A O 1
ATOM 1580 N N . ASN A 1 207 ? 21.957 5.383 -20.631 1.00 92.31 207 ASN A N 1
ATOM 1581 C CA . ASN A 1 207 ? 21.783 4.650 -21.881 1.00 92.31 207 ASN A CA 1
ATOM 1582 C C . ASN A 1 207 ? 21.544 3.157 -21.593 1.00 92.31 207 ASN A C 1
ATOM 1584 O O . ASN A 1 207 ? 22.484 2.361 -21.580 1.00 92.31 207 ASN A O 1
ATOM 1588 N N . LEU A 1 208 ? 20.296 2.800 -21.289 1.00 91.38 208 LEU A N 1
ATOM 1589 C CA . LEU A 1 208 ? 19.861 1.419 -21.071 1.00 91.38 208 LEU A CA 1
ATOM 1590 C C . LEU A 1 208 ? 19.169 0.868 -22.325 1.00 91.38 208 LEU A C 1
ATOM 1592 O O . LEU A 1 208 ? 18.527 1.632 -23.046 1.00 91.38 208 LEU A O 1
ATOM 1596 N N . PRO A 1 209 ? 19.249 -0.451 -22.584 1.00 90.75 209 PRO A N 1
ATOM 1597 C CA . PRO A 1 209 ? 18.500 -1.054 -23.675 1.00 90.75 209 PRO A CA 1
ATOM 1598 C C . PRO A 1 209 ? 16.998 -0.875 -23.438 1.00 90.75 209 PRO A C 1
ATOM 1600 O O . PRO A 1 209 ? 16.480 -1.189 -22.356 1.00 90.75 209 PRO A O 1
ATOM 1603 N N . ASP A 1 210 ? 16.305 -0.383 -24.463 1.00 90.38 210 ASP A N 1
ATOM 1604 C CA . ASP A 1 210 ? 14.850 -0.352 -24.466 1.00 90.38 210 ASP A CA 1
ATOM 1605 C C . ASP A 1 210 ? 14.316 -1.780 -24.623 1.00 90.38 210 ASP A C 1
ATOM 1607 O O . ASP A 1 210 ? 14.789 -2.565 -25.448 1.00 90.38 210 ASP A O 1
ATOM 1611 N N . ASN A 1 211 ? 13.345 -2.122 -23.790 1.00 95.06 211 ASN A N 1
ATOM 1612 C CA . ASN A 1 211 ? 12.632 -3.389 -23.823 1.00 95.06 211 ASN A CA 1
ATOM 1613 C C . ASN A 1 211 ? 11.140 -3.107 -23.562 1.00 95.06 211 ASN A C 1
ATOM 1615 O O . ASN A 1 211 ? 10.814 -2.049 -23.013 1.00 95.06 211 ASN A O 1
ATOM 1619 N N . PRO A 1 212 ? 10.214 -4.007 -23.935 1.00 94.81 212 PRO A N 1
ATOM 1620 C CA . PRO A 1 212 ? 8.779 -3.764 -23.764 1.00 94.81 212 PRO A CA 1
ATOM 1621 C C . PRO A 1 212 ? 8.351 -3.482 -22.316 1.00 94.81 212 PRO A C 1
ATOM 1623 O O . PRO A 1 212 ? 7.420 -2.711 -22.097 1.00 94.81 212 PRO A O 1
ATOM 1626 N N . GLU A 1 213 ? 9.060 -4.047 -21.338 1.00 96.25 213 GLU A N 1
ATOM 1627 C CA . GLU A 1 213 ? 8.745 -3.946 -19.914 1.00 96.25 213 GLU A CA 1
ATOM 1628 C C . GLU A 1 213 ? 9.173 -2.608 -19.286 1.00 96.25 213 GLU A C 1
ATOM 1630 O O . GLU A 1 213 ? 8.641 -2.239 -18.235 1.00 96.25 213 GLU A O 1
ATOM 1635 N N . ARG A 1 214 ? 10.112 -1.884 -19.913 1.00 97.56 214 ARG A N 1
ATOM 1636 C CA . ARG A 1 214 ? 10.724 -0.652 -19.393 1.00 97.56 214 ARG A CA 1
ATOM 1637 C C . ARG A 1 214 ? 9.819 0.571 -19.539 1.00 97.56 214 ARG A C 1
ATOM 1639 O O . ARG A 1 214 ? 9.380 0.875 -20.649 1.00 97.56 214 ARG A O 1
ATOM 1646 N N . PHE A 1 215 ? 9.636 1.345 -18.471 1.00 97.50 215 PHE A N 1
ATOM 1647 C CA . PHE A 1 215 ? 9.048 2.684 -18.576 1.00 97.50 215 PHE A CA 1
ATOM 1648 C C . PHE A 1 215 ? 9.996 3.656 -19.284 1.00 97.50 215 PHE A C 1
ATOM 1650 O O . PHE A 1 215 ? 11.184 3.681 -18.976 1.00 97.50 215 PHE A O 1
ATOM 1657 N N . ASN A 1 216 ? 9.500 4.458 -20.227 1.00 92.94 216 ASN A N 1
ATOM 1658 C CA . ASN A 1 216 ? 10.354 5.352 -21.027 1.00 92.94 216 ASN A CA 1
ATOM 1659 C C . ASN A 1 216 ? 10.104 6.857 -20.838 1.00 92.94 216 ASN A C 1
ATOM 1661 O O . ASN A 1 216 ? 10.962 7.633 -21.237 1.00 92.94 216 ASN A O 1
ATOM 1665 N N . ASP A 1 217 ? 8.950 7.250 -20.299 1.00 90.50 217 ASP A N 1
ATOM 1666 C CA . ASP A 1 217 ? 8.558 8.659 -20.144 1.00 90.50 217 ASP A CA 1
ATOM 1667 C C . ASP A 1 217 ? 8.194 8.964 -18.686 1.00 90.50 217 ASP A C 1
ATOM 1669 O O . ASP A 1 217 ? 8.738 9.868 -18.057 1.00 90.50 217 ASP A O 1
ATOM 1673 N N . CYS A 1 218 ? 7.325 8.148 -18.080 1.00 90.94 218 CYS A N 1
ATOM 1674 C CA . CYS A 1 218 ? 7.028 8.272 -16.657 1.00 90.94 218 CYS A CA 1
ATOM 1675 C C . CYS A 1 218 ? 8.100 7.575 -15.797 1.00 90.94 218 CYS A C 1
ATOM 1677 O O . CYS A 1 218 ? 8.437 6.413 -16.031 1.00 90.94 218 CYS A O 1
ATOM 1679 N N . VAL A 1 219 ? 8.580 8.251 -14.745 1.00 95.38 219 VAL A N 1
ATOM 1680 C CA . VAL A 1 219 ? 9.643 7.782 -13.827 1.00 95.38 219 VAL A CA 1
ATOM 1681 C C . VAL A 1 219 ? 9.183 6.695 -12.842 1.00 95.38 219 VAL A C 1
ATOM 1683 O O . VAL A 1 219 ? 9.217 6.860 -11.624 1.00 95.38 219 VAL A O 1
ATOM 1686 N N . TYR A 1 220 ? 8.737 5.565 -13.383 1.00 97.88 220 TYR A N 1
ATOM 1687 C CA . TYR A 1 220 ? 8.201 4.423 -12.647 1.00 97.88 220 TYR A CA 1
ATOM 1688 C C . TYR A 1 220 ? 9.138 3.209 -12.656 1.00 97.88 220 TYR A C 1
ATOM 1690 O O . TYR A 1 220 ? 10.030 3.068 -13.497 1.00 97.88 220 TYR A O 1
ATOM 1698 N N . VAL A 1 221 ? 8.894 2.303 -11.711 1.00 98.62 221 VAL A N 1
ATOM 1699 C CA . VAL A 1 221 ? 9.480 0.962 -11.627 1.00 98.62 221 VAL A CA 1
ATOM 1700 C C . VAL A 1 221 ? 8.467 0.000 -10.987 1.00 98.62 221 VAL A C 1
ATOM 1702 O O . VAL A 1 221 ? 7.709 0.397 -10.096 1.00 98.62 221 VAL A O 1
ATOM 1705 N N . LEU A 1 222 ? 8.433 -1.254 -11.446 1.00 98.75 222 LEU A N 1
ATOM 1706 C CA . LEU A 1 222 ? 7.646 -2.338 -10.844 1.00 98.75 222 LEU A CA 1
ATOM 1707 C C . LEU A 1 222 ? 8.516 -3.205 -9.928 1.00 98.75 222 LEU A C 1
ATOM 1709 O O . LEU A 1 222 ? 9.745 -3.213 -10.029 1.00 98.75 222 LEU A O 1
ATOM 1713 N N . SER A 1 223 ? 7.887 -3.972 -9.043 1.00 98.69 223 SER A N 1
ATOM 1714 C CA . SER A 1 223 ? 8.562 -5.083 -8.371 1.00 98.69 223 SER A CA 1
ATOM 1715 C C . SER A 1 223 ? 8.766 -6.286 -9.294 1.00 98.69 223 SER A C 1
ATOM 1717 O O . SER A 1 223 ? 8.036 -6.476 -10.260 1.00 98.69 223 SER A O 1
ATOM 1719 N N . LYS A 1 224 ? 9.703 -7.167 -8.937 1.00 98.31 224 LYS A N 1
ATOM 1720 C CA . LYS A 1 224 ? 9.879 -8.480 -9.583 1.00 98.31 224 LYS A CA 1
ATOM 1721 C C . LYS A 1 224 ? 8.754 -9.449 -9.226 1.00 98.31 224 LYS A C 1
ATOM 1723 O O . LYS A 1 224 ? 8.331 -10.268 -10.038 1.00 98.31 224 LYS A O 1
ATOM 1728 N N . GLN A 1 225 ? 8.303 -9.391 -7.976 1.00 98.25 225 GLN A N 1
ATOM 1729 C CA . GLN A 1 225 ? 7.221 -10.217 -7.458 1.00 98.25 225 GLN A CA 1
ATOM 1730 C C . GLN A 1 225 ? 5.884 -9.692 -7.972 1.00 98.25 225 GLN A C 1
ATOM 1732 O O . GLN A 1 225 ? 5.682 -8.484 -8.098 1.00 98.25 225 GLN A O 1
ATOM 1737 N N . SER A 1 226 ? 4.970 -10.623 -8.219 1.00 98.00 226 SER A N 1
ATOM 1738 C CA . SER A 1 226 ? 3.598 -10.339 -8.613 1.00 98.00 226 SER A CA 1
ATOM 1739 C C . SER A 1 226 ? 2.634 -11.307 -7.951 1.00 98.00 226 SER A C 1
ATOM 1741 O O . SER A 1 226 ? 3.010 -12.415 -7.558 1.00 98.00 226 SER A O 1
ATOM 1743 N N . PHE A 1 227 ? 1.385 -10.875 -7.823 1.00 98.19 227 PHE A N 1
ATOM 1744 C CA . PHE A 1 227 ? 0.368 -11.573 -7.046 1.00 98.19 227 PHE A CA 1
ATOM 1745 C C . PHE A 1 227 ? -0.922 -11.677 -7.855 1.00 98.19 227 PHE A C 1
ATOM 1747 O O . PHE A 1 227 ? -1.372 -10.697 -8.439 1.00 98.19 227 PHE A O 1
ATOM 1754 N N . SER A 1 228 ? -1.510 -12.870 -7.909 1.00 97.50 228 SER A N 1
ATOM 1755 C CA . SER A 1 228 ? -2.744 -13.154 -8.667 1.00 97.50 228 SER A CA 1
ATOM 1756 C C . SER A 1 228 ? -3.877 -13.707 -7.796 1.00 97.50 228 SER A C 1
ATOM 1758 O O . SER A 1 228 ? -4.906 -14.119 -8.316 1.00 97.50 228 SER A O 1
ATOM 1760 N N . SER A 1 229 ? -3.668 -13.746 -6.479 1.00 97.38 229 SER A N 1
ATOM 1761 C CA . SER A 1 229 ? -4.627 -14.220 -5.482 1.00 97.38 229 SER A CA 1
ATOM 1762 C C . SER A 1 229 ? -4.134 -13.868 -4.081 1.00 97.38 229 SER A C 1
ATOM 1764 O O . SER A 1 229 ? -2.933 -13.651 -3.875 1.00 97.38 229 SER A O 1
ATOM 1766 N N . GLY A 1 230 ? -5.027 -13.945 -3.107 1.00 97.50 230 GLY A N 1
ATOM 1767 C CA . GLY A 1 230 ? -4.748 -13.795 -1.695 1.00 97.50 230 GLY A CA 1
ATOM 1768 C C . GLY A 1 230 ? -4.515 -12.353 -1.271 1.00 97.50 230 GLY A C 1
ATOM 1769 O O . GLY A 1 230 ? -4.820 -11.380 -1.964 1.00 97.50 230 GLY A O 1
ATOM 1770 N N . ARG A 1 231 ? -3.933 -12.233 -0.080 1.00 98.50 231 ARG A N 1
ATOM 1771 C CA . ARG A 1 231 ? -3.614 -10.957 0.549 1.00 98.50 231 ARG A CA 1
ATOM 1772 C C . ARG A 1 231 ? -2.118 -10.734 0.550 1.00 98.50 231 ARG A C 1
ATOM 1774 O O . ARG A 1 231 ? -1.363 -11.661 0.843 1.00 98.50 231 ARG A O 1
ATOM 1781 N N . PHE A 1 232 ? -1.700 -9.503 0.297 1.00 98.56 232 PHE A N 1
ATOM 1782 C CA . PHE A 1 232 ? -0.305 -9.113 0.453 1.00 98.56 232 PHE A CA 1
ATOM 1783 C C . PHE A 1 232 ? -0.177 -7.682 0.968 1.00 98.56 232 PHE A C 1
ATOM 1785 O O . PHE A 1 232 ? -1.047 -6.837 0.753 1.00 98.56 232 PHE A O 1
ATOM 1792 N N . TYR A 1 233 ? 0.916 -7.423 1.677 1.00 98.75 233 TYR A N 1
ATOM 1793 C CA . TYR A 1 233 ? 1.211 -6.140 2.295 1.00 98.75 233 TYR A CA 1
ATOM 1794 C C . TYR A 1 233 ? 2.696 -5.797 2.168 1.00 98.75 233 TYR A C 1
ATOM 1796 O O . TYR A 1 233 ? 3.551 -6.659 2.365 1.00 98.75 233 TYR A O 1
ATOM 1804 N N . PHE A 1 234 ? 3.020 -4.540 1.880 1.00 98.62 234 PHE A N 1
ATOM 1805 C CA . PHE A 1 234 ? 4.399 -4.046 1.882 1.00 98.62 234 PHE A CA 1
ATOM 1806 C C . PHE A 1 234 ? 4.472 -2.607 2.396 1.00 98.62 234 PHE A C 1
ATOM 1808 O O . PHE A 1 234 ? 3.498 -1.858 2.324 1.00 98.62 234 PHE A O 1
ATOM 1815 N N . GLU A 1 235 ? 5.635 -2.212 2.918 1.00 98.56 235 GLU A N 1
ATOM 1816 C CA . GLU A 1 235 ? 5.859 -0.876 3.473 1.00 98.56 235 GLU A CA 1
ATOM 1817 C C . GLU A 1 235 ? 6.961 -0.131 2.733 1.00 98.56 235 GLU A C 1
ATOM 1819 O O . GLU A 1 235 ? 8.028 -0.684 2.460 1.00 98.56 235 GLU A O 1
ATOM 1824 N N . VAL A 1 236 ? 6.725 1.153 2.477 1.00 98.69 236 VAL A N 1
ATOM 1825 C CA . VAL A 1 236 ? 7.669 2.036 1.793 1.00 98.69 236 VAL A CA 1
ATOM 1826 C C . VAL A 1 236 ? 7.917 3.274 2.639 1.00 98.69 236 VAL A C 1
ATOM 1828 O O . VAL A 1 236 ? 6.990 4.017 2.965 1.00 98.69 236 VAL A O 1
ATOM 1831 N N . GLN A 1 237 ? 9.171 3.517 3.001 1.00 98.50 237 GLN A N 1
ATOM 1832 C CA . GLN A 1 237 ? 9.594 4.782 3.582 1.00 98.50 237 GLN A CA 1
ATOM 1833 C C . GLN A 1 237 ? 9.610 5.860 2.495 1.00 98.50 237 GLN A C 1
ATOM 1835 O O . GLN A 1 237 ? 10.172 5.671 1.416 1.00 98.50 237 GLN A O 1
ATOM 1840 N N . VAL A 1 238 ? 8.981 6.989 2.813 1.00 98.19 238 VAL A N 1
ATOM 1841 C CA . VAL A 1 238 ? 8.820 8.164 1.940 1.00 98.19 238 VAL A CA 1
ATOM 1842 C C . VAL A 1 238 ? 9.357 9.442 2.594 1.00 98.19 238 VAL A C 1
ATOM 1844 O O . VAL A 1 238 ? 9.154 10.548 2.097 1.00 98.19 238 VAL A O 1
ATOM 1847 N N . GLU A 1 239 ? 10.003 9.301 3.752 1.00 95.81 239 GLU A N 1
ATOM 1848 C CA . GLU A 1 239 ? 10.554 10.408 4.524 1.00 95.81 239 GLU A CA 1
ATOM 1849 C C . GLU A 1 239 ? 11.552 11.238 3.706 1.00 95.81 239 GLU A C 1
ATOM 1851 O O . GLU A 1 239 ? 12.392 10.706 2.986 1.00 95.81 239 GLU A O 1
ATOM 1856 N N . GLY A 1 240 ? 11.454 12.565 3.824 1.00 94.44 240 GLY A N 1
ATOM 1857 C CA . GLY A 1 240 ? 12.320 13.499 3.103 1.00 94.44 240 GLY A CA 1
ATOM 1858 C C . GLY A 1 240 ? 11.933 13.727 1.639 1.00 94.44 240 GLY A C 1
ATOM 1859 O O . GLY A 1 240 ? 12.562 14.551 0.979 1.00 94.44 240 GLY A O 1
ATOM 1860 N N . LYS A 1 241 ? 10.897 13.050 1.126 1.00 96.69 241 LYS A N 1
ATOM 1861 C CA . LYS A 1 241 ? 10.384 13.274 -0.229 1.00 96.69 241 LYS A CA 1
ATOM 1862 C C . LYS A 1 241 ? 9.285 14.326 -0.264 1.00 96.69 241 LYS A C 1
ATOM 1864 O O . LYS A 1 241 ? 8.433 14.407 0.620 1.00 96.69 241 LYS A O 1
ATOM 1869 N N . THR A 1 242 ? 9.275 15.088 -1.348 1.00 96.25 242 THR A N 1
ATOM 1870 C CA . THR A 1 242 ? 8.289 16.139 -1.630 1.00 96.25 242 THR A CA 1
ATOM 1871 C C . THR A 1 242 ? 7.306 15.728 -2.718 1.00 96.25 242 THR A C 1
ATOM 1873 O O . THR A 1 242 ? 6.237 16.334 -2.828 1.00 96.25 242 THR A O 1
ATOM 1876 N N . GLN A 1 243 ? 7.655 14.698 -3.503 1.00 97.62 243 GLN A N 1
ATOM 1877 C CA . GLN A 1 243 ? 6.813 14.103 -4.534 1.00 97.62 243 GLN A CA 1
ATOM 1878 C C . GLN A 1 243 ? 7.083 12.600 -4.689 1.00 97.62 243 GLN A C 1
ATOM 1880 O O . GLN A 1 243 ? 8.237 12.179 -4.611 1.00 97.62 243 GLN A O 1
ATOM 1885 N N . TRP A 1 244 ? 6.039 11.799 -4.911 1.00 98.25 244 TRP A N 1
ATOM 1886 C CA . TRP A 1 244 ? 6.126 10.354 -5.185 1.00 98.25 244 TRP A CA 1
ATOM 1887 C C . TRP A 1 244 ? 4.759 9.773 -5.560 1.00 98.25 244 TRP A C 1
ATOM 1889 O O . TRP A 1 244 ? 3.740 10.359 -5.186 1.00 98.25 244 TRP A O 1
ATOM 1899 N N . ASP A 1 245 ? 4.751 8.607 -6.217 1.00 98.25 245 ASP A N 1
ATOM 1900 C CA . ASP A 1 245 ? 3.562 7.769 -6.454 1.00 98.25 245 ASP A CA 1
ATOM 1901 C C . ASP A 1 245 ? 3.807 6.359 -5.910 1.00 98.25 245 ASP A C 1
ATOM 1903 O O . ASP A 1 245 ? 4.897 5.803 -6.078 1.00 98.25 245 ASP A O 1
ATOM 1907 N N . LEU A 1 246 ? 2.797 5.777 -5.262 1.00 98.38 246 LEU A N 1
ATOM 1908 C CA . LEU A 1 246 ? 2.861 4.438 -4.672 1.00 98.38 246 LEU A CA 1
ATOM 1909 C C . LEU A 1 246 ? 1.544 3.688 -4.853 1.00 98.38 246 LEU A C 1
ATOM 1911 O O . LEU A 1 246 ? 0.469 4.276 -4.715 1.00 98.38 246 LEU A O 1
ATOM 1915 N N . GLY A 1 247 ? 1.625 2.380 -5.090 1.00 98.69 247 GLY A N 1
ATOM 1916 C CA . GLY A 1 247 ? 0.459 1.500 -5.105 1.00 98.69 247 GLY A CA 1
ATOM 1917 C C . GLY A 1 247 ? 0.712 0.181 -5.817 1.00 98.69 247 GLY A C 1
ATOM 1918 O O . GLY A 1 247 ? 1.796 -0.391 -5.702 1.00 98.69 247 GLY A O 1
ATOM 1919 N N . VAL A 1 248 ? -0.291 -0.292 -6.557 1.00 98.81 248 VAL A N 1
ATOM 1920 C CA . VAL A 1 248 ? -0.197 -1.504 -7.388 1.00 98.81 248 VAL A CA 1
ATOM 1921 C C . VAL A 1 248 ? -0.707 -1.257 -8.807 1.00 98.81 248 VAL A C 1
ATOM 1923 O O . VAL A 1 248 ? -1.540 -0.376 -9.033 1.00 98.81 248 VAL A O 1
ATOM 1926 N N . ALA A 1 249 ? -0.207 -2.041 -9.757 1.00 98.44 249 ALA A N 1
ATOM 1927 C CA . ALA A 1 249 ? -0.589 -1.998 -11.162 1.00 98.44 249 ALA A CA 1
ATOM 1928 C C . ALA A 1 249 ? -0.794 -3.409 -11.736 1.00 98.44 249 ALA A C 1
ATOM 1930 O O . ALA A 1 249 ? -0.158 -4.357 -11.278 1.00 98.44 249 ALA A O 1
ATOM 1931 N N . ARG A 1 250 ? -1.669 -3.563 -12.735 1.00 97.69 250 ARG A N 1
ATOM 1932 C CA . ARG A 1 250 ? -1.852 -4.840 -13.457 1.00 97.69 250 ARG A CA 1
ATOM 1933 C C . ARG A 1 250 ? -0.673 -5.159 -14.385 1.00 97.69 250 ARG A C 1
ATOM 1935 O O . ARG A 1 250 ? 0.065 -4.267 -14.778 1.00 97.69 250 ARG A O 1
ATOM 1942 N N . GLU A 1 251 ? -0.523 -6.419 -14.782 1.00 97.19 251 GLU A N 1
ATOM 1943 C CA . GLU A 1 251 ? 0.533 -6.873 -15.707 1.00 97.19 251 GLU A CA 1
ATOM 1944 C C . GLU A 1 251 ? 0.490 -6.141 -17.065 1.00 97.19 251 GLU A C 1
ATOM 1946 O O . GLU A 1 251 ? 1.530 -5.702 -17.565 1.00 97.19 251 GLU A O 1
ATOM 1951 N N . SER A 1 252 ? -0.714 -5.950 -17.621 1.00 96.44 252 SER A N 1
ATOM 1952 C CA . SER A 1 252 ? -0.958 -5.380 -18.957 1.00 96.44 252 SER A CA 1
ATOM 1953 C C . SER A 1 252 ? -0.931 -3.851 -19.067 1.00 96.44 252 SER A C 1
ATOM 1955 O O . SER A 1 252 ? -1.328 -3.311 -20.103 1.00 96.44 252 SER A O 1
ATOM 1957 N N . ILE A 1 253 ? -0.505 -3.124 -18.029 1.00 97.31 253 ILE A N 1
ATOM 1958 C CA . ILE A 1 253 ? -0.438 -1.656 -18.092 1.00 97.31 253 ILE A CA 1
ATOM 1959 C C . ILE A 1 253 ? 0.387 -1.160 -19.287 1.00 97.31 253 ILE A C 1
ATOM 1961 O O . ILE A 1 253 ? 1.399 -1.756 -19.663 1.00 97.31 253 ILE A O 1
ATOM 1965 N N . ASN A 1 254 ? -0.005 -0.011 -19.844 1.00 96.12 254 ASN A N 1
ATOM 1966 C CA . ASN A 1 254 ? 0.854 0.702 -20.779 1.00 96.12 254 ASN A CA 1
ATOM 1967 C C . ASN A 1 254 ? 2.096 1.227 -20.046 1.00 96.12 254 ASN A C 1
ATOM 1969 O O . ASN A 1 254 ? 1.987 1.849 -18.993 1.00 96.12 254 ASN A O 1
ATOM 1973 N N . ARG A 1 255 ? 3.276 1.007 -20.626 1.00 96.62 255 ARG A N 1
ATOM 1974 C CA . ARG A 1 255 ? 4.558 1.458 -20.056 1.00 96.62 255 ARG A CA 1
ATOM 1975 C C . ARG A 1 255 ? 5.268 2.484 -20.933 1.00 96.62 255 ARG A C 1
ATOM 1977 O O . ARG A 1 255 ? 6.378 2.897 -20.611 1.00 96.62 255 ARG A O 1
ATOM 1984 N N . LYS A 1 256 ? 4.656 2.875 -22.055 1.00 95.62 256 LYS A N 1
ATOM 1985 C CA . LYS A 1 256 ? 5.281 3.725 -23.069 1.00 95.62 256 LYS A CA 1
ATOM 1986 C C . LYS A 1 256 ? 4.534 5.047 -23.239 1.00 95.62 256 LYS A C 1
ATOM 1988 O O . LYS A 1 256 ? 3.323 5.045 -23.439 1.00 95.62 256 LYS A O 1
ATOM 1993 N N . GLY A 1 257 ? 5.277 6.150 -23.254 1.00 92.94 257 GLY A N 1
ATOM 1994 C CA . GLY A 1 257 ? 4.734 7.500 -23.386 1.00 92.94 257 GLY A CA 1
ATOM 1995 C C . GLY A 1 257 ? 3.959 7.941 -22.147 1.00 92.94 257 GLY A C 1
ATOM 1996 O O . GLY A 1 257 ? 4.184 7.424 -21.052 1.00 92.94 257 GLY A O 1
ATOM 1997 N N . ASP A 1 258 ? 3.035 8.878 -22.351 1.00 89.50 258 ASP A N 1
ATOM 1998 C CA . ASP A 1 258 ? 2.251 9.464 -21.269 1.00 89.50 258 ASP A CA 1
ATOM 1999 C C . ASP A 1 258 ? 1.295 8.432 -20.654 1.00 89.50 258 ASP A C 1
ATOM 2001 O O . ASP A 1 258 ? 0.524 7.758 -21.348 1.00 89.50 258 ASP A O 1
ATOM 2005 N N . ILE A 1 259 ? 1.357 8.298 -19.332 1.00 91.38 259 ILE A N 1
ATOM 2006 C CA . ILE A 1 259 ? 0.553 7.358 -18.556 1.00 91.38 259 ILE A CA 1
ATOM 2007 C C . ILE A 1 259 ? -0.372 8.167 -17.664 1.00 91.38 259 ILE A C 1
ATOM 2009 O O . ILE A 1 259 ? 0.062 8.967 -16.839 1.00 91.38 259 ILE A O 1
ATOM 2013 N N . THR A 1 260 ? -1.671 7.894 -17.774 1.00 91.31 260 THR A N 1
ATOM 2014 C CA . THR A 1 260 ? -2.668 8.407 -16.833 1.00 91.31 260 THR A CA 1
ATOM 2015 C C . THR A 1 260 ? -3.002 7.310 -15.818 1.00 91.31 260 THR A C 1
ATOM 2017 O O . THR A 1 260 ? -3.845 6.455 -16.099 1.00 91.31 260 THR A O 1
ATOM 2020 N N . PRO A 1 261 ? -2.356 7.287 -14.638 1.00 92.50 261 PRO A N 1
ATOM 2021 C CA . PRO A 1 261 ? -2.558 6.223 -13.662 1.00 92.50 261 PRO A CA 1
ATOM 2022 C C . PRO A 1 261 ? -3.974 6.306 -13.083 1.00 92.50 261 PRO A C 1
ATOM 2024 O O . PRO A 1 261 ? -4.267 7.179 -12.276 1.00 92.50 261 PRO A O 1
ATOM 2027 N N . THR A 1 262 ? -4.863 5.413 -13.511 1.00 95.44 262 THR A N 1
ATOM 2028 C CA . THR A 1 262 ? -6.230 5.261 -12.987 1.00 95.44 262 THR A CA 1
ATOM 2029 C C . THR A 1 262 ? -6.592 3.781 -12.875 1.00 95.44 262 THR A C 1
ATOM 2031 O O . THR A 1 262 ? -5.995 2.967 -13.586 1.00 95.44 262 THR A O 1
ATOM 2034 N N . PRO A 1 263 ? -7.596 3.405 -12.059 1.00 95.56 263 PRO A N 1
ATOM 2035 C CA . PRO A 1 263 ? -8.076 2.029 -11.982 1.00 95.56 263 PRO A CA 1
ATOM 2036 C C . PRO A 1 263 ? -8.495 1.454 -13.336 1.00 95.56 263 PRO A C 1
ATOM 2038 O O . PRO A 1 263 ? -8.257 0.280 -13.600 1.00 95.56 263 PRO A O 1
ATOM 2041 N N . GLN A 1 264 ? -9.074 2.277 -14.215 1.00 93.62 264 GLN A N 1
ATOM 2042 C CA . GLN A 1 264 ? -9.482 1.884 -15.567 1.00 93.62 264 GLN A CA 1
ATOM 2043 C C . GLN A 1 264 ? -8.274 1.502 -16.436 1.00 93.62 264 GLN A C 1
ATOM 2045 O O . GLN A 1 264 ? -8.311 0.503 -17.157 1.00 93.62 264 GLN A O 1
ATOM 2050 N N . GLU A 1 265 ? -7.177 2.248 -16.301 1.00 95.19 265 GLU A N 1
ATOM 2051 C CA . GLU A 1 265 ? -5.897 1.946 -16.950 1.00 95.19 265 GLU A CA 1
ATOM 2052 C C . GLU A 1 265 ? -5.087 0.870 -16.208 1.00 95.19 265 GLU A C 1
ATOM 2054 O O . GLU A 1 265 ? -4.058 0.410 -16.705 1.00 95.19 265 GLU A O 1
ATOM 2059 N N . GLY A 1 266 ? -5.586 0.395 -15.063 1.00 96.75 266 GLY A N 1
ATOM 2060 C CA . GLY A 1 266 ? -5.013 -0.706 -14.295 1.00 96.75 266 GLY A CA 1
ATOM 2061 C C . GLY A 1 266 ? -4.047 -0.289 -13.193 1.00 96.75 266 GLY A C 1
ATOM 2062 O O . GLY A 1 266 ? -3.194 -1.090 -12.820 1.00 96.75 266 GLY A O 1
ATOM 2063 N N . TYR A 1 267 ? -4.170 0.938 -12.684 1.00 98.06 267 TYR A N 1
ATOM 2064 C CA . TYR A 1 267 ? -3.377 1.474 -11.579 1.00 98.06 267 TYR A CA 1
ATOM 2065 C C . TYR A 1 267 ? -4.254 1.798 -10.370 1.00 98.06 267 TYR A C 1
ATOM 2067 O O . TYR A 1 267 ? -5.247 2.514 -10.475 1.00 98.06 267 TYR A O 1
ATOM 2075 N N . TRP A 1 268 ? -3.823 1.367 -9.191 1.00 98.56 268 TRP A N 1
ATOM 2076 C CA . TRP A 1 268 ? -4.413 1.751 -7.911 1.00 98.56 268 TRP A CA 1
ATOM 2077 C C . TRP A 1 268 ? -3.336 2.416 -7.076 1.00 98.56 268 TRP A C 1
ATOM 2079 O O . TRP A 1 268 ? -2.606 1.751 -6.340 1.00 98.56 268 TRP A O 1
ATOM 2089 N N . THR A 1 269 ? -3.194 3.727 -7.249 1.00 98.56 269 THR A N 1
ATOM 2090 C CA . THR A 1 269 ? -2.081 4.498 -6.695 1.00 98.56 269 THR A CA 1
ATOM 2091 C C . THR A 1 269 ? -2.552 5.753 -5.967 1.00 98.56 269 THR A C 1
ATOM 2093 O O . THR A 1 269 ? -3.583 6.363 -6.280 1.00 98.56 269 THR A O 1
ATOM 2096 N N . ILE A 1 270 ? -1.766 6.151 -4.971 1.00 98.62 270 ILE A N 1
ATOM 2097 C CA . ILE A 1 270 ? -1.835 7.470 -4.348 1.00 98.62 270 ILE A CA 1
ATOM 2098 C C . ILE A 1 270 ? -0.537 8.221 -4.629 1.00 98.62 270 ILE A C 1
ATOM 2100 O O . ILE A 1 270 ? 0.509 7.605 -4.850 1.00 98.62 270 ILE A O 1
ATOM 2104 N N . TRP A 1 271 ? -0.592 9.547 -4.582 1.00 97.69 271 TRP A N 1
ATOM 2105 C CA . TRP A 1 271 ? 0.586 10.377 -4.776 1.00 97.69 271 TRP A CA 1
ATOM 2106 C C . TRP A 1 271 ? 0.686 11.536 -3.808 1.00 97.69 271 TRP A C 1
ATOM 2108 O O . TRP A 1 271 ? -0.319 12.004 -3.268 1.00 97.69 271 TRP A O 1
ATOM 2118 N N . LEU A 1 272 ? 1.917 12.023 -3.669 1.00 97.94 272 LEU A N 1
ATOM 2119 C CA . LEU A 1 272 ? 2.274 13.315 -3.101 1.00 97.94 272 LEU A CA 1
ATOM 2120 C C . LEU A 1 272 ? 2.810 14.236 -4.209 1.00 97.94 272 LEU A C 1
ATOM 2122 O O . LEU A 1 272 ? 3.675 13.829 -4.987 1.00 97.94 272 LEU A O 1
ATOM 2126 N N . ARG A 1 273 ? 2.337 15.483 -4.276 1.00 96.19 273 ARG A N 1
ATOM 2127 C CA . ARG A 1 273 ? 2.990 16.584 -5.008 1.00 96.19 273 ARG A CA 1
ATOM 2128 C C . ARG A 1 273 ? 3.001 17.826 -4.133 1.00 96.19 273 ARG A C 1
ATOM 2130 O O . ARG A 1 273 ? 2.271 17.907 -3.146 1.00 96.19 273 ARG A O 1
ATOM 2137 N N . ASN A 1 274 ? 3.815 18.807 -4.516 1.00 92.12 274 ASN A N 1
ATOM 2138 C CA . ASN A 1 274 ? 3.852 20.116 -3.862 1.00 92.12 274 ASN A CA 1
ATOM 2139 C C . ASN A 1 274 ? 4.041 20.022 -2.332 1.00 92.12 274 ASN A C 1
ATOM 2141 O O . ASN A 1 274 ? 3.494 20.841 -1.600 1.00 92.12 274 ASN A O 1
ATOM 2145 N N . GLU A 1 275 ? 4.767 19.002 -1.850 1.00 91.06 275 GLU A N 1
ATOM 2146 C CA . GLU A 1 275 ? 5.090 18.734 -0.435 1.00 91.06 275 GLU A CA 1
ATOM 2147 C C . GLU A 1 275 ? 3.918 18.331 0.476 1.00 91.06 275 GLU A C 1
ATOM 2149 O O . GLU A 1 275 ? 4.132 17.623 1.462 1.00 91.06 275 GLU A O 1
ATOM 2154 N N . ASN A 1 276 ? 2.682 18.733 0.172 1.00 92.75 276 ASN A N 1
ATOM 2155 C CA . ASN A 1 276 ? 1.529 18.510 1.049 1.00 92.75 276 ASN A CA 1
ATOM 2156 C C . ASN A 1 276 ? 0.228 18.124 0.329 1.00 92.75 276 ASN A C 1
ATOM 2158 O O . ASN A 1 276 ? -0.800 17.934 0.988 1.00 92.75 276 ASN A O 1
ATOM 2162 N N . GLU A 1 277 ? 0.240 18.014 -0.998 1.00 96.62 277 GLU A N 1
ATOM 2163 C CA . GLU A 1 277 ? -0.937 17.638 -1.768 1.00 96.62 277 GLU A CA 1
ATOM 2164 C C . GLU A 1 277 ? -0.962 16.126 -1.972 1.00 96.62 277 GLU A C 1
ATOM 2166 O O . GLU A 1 277 ? -0.198 15.582 -2.767 1.00 96.62 277 GLU A O 1
ATOM 2171 N N . TYR A 1 278 ? -1.868 15.460 -1.256 1.00 98.12 278 TYR A N 1
ATOM 2172 C CA . TYR A 1 278 ? -2.088 14.023 -1.365 1.00 98.12 278 TYR A CA 1
ATOM 2173 C C . TYR A 1 278 ? -3.355 13.740 -2.164 1.00 98.12 278 TYR A C 1
ATOM 2175 O O . TYR A 1 278 ? -4.417 14.311 -1.879 1.00 98.12 278 TYR A O 1
ATOM 2183 N N . LYS A 1 279 ? -3.268 12.836 -3.139 1.00 98.38 279 LYS A N 1
ATOM 2184 C CA . LYS A 1 279 ? -4.417 12.407 -3.943 1.00 98.38 279 LYS A CA 1
ATOM 2185 C C . LYS A 1 279 ? -4.419 10.901 -4.161 1.00 98.38 279 LYS A C 1
ATOM 2187 O O . LYS A 1 279 ? -3.373 10.309 -4.396 1.00 98.38 279 LYS A O 1
ATOM 2192 N N . ALA A 1 280 ? -5.608 10.309 -4.133 1.00 98.31 280 ALA A N 1
ATOM 2193 C CA . ALA A 1 280 ? -5.859 8.979 -4.668 1.00 98.31 280 ALA A CA 1
ATOM 2194 C C . ALA A 1 280 ? -6.345 9.094 -6.110 1.00 98.31 280 ALA A C 1
ATOM 2196 O O . ALA A 1 280 ? -7.243 9.885 -6.416 1.00 98.31 280 ALA A O 1
ATOM 2197 N N . LEU A 1 281 ? -5.762 8.313 -7.007 1.00 96.88 281 LEU A N 1
ATOM 2198 C CA . LEU A 1 281 ? -5.996 8.419 -8.441 1.00 96.88 281 LEU A CA 1
ATOM 2199 C C . LEU A 1 281 ? -7.205 7.595 -8.908 1.00 96.88 281 LEU A C 1
ATOM 2201 O O . LEU A 1 281 ? -7.102 6.785 -9.811 1.00 96.88 281 LEU A O 1
ATOM 2205 N N . ALA A 1 282 ? -8.376 7.807 -8.305 1.00 92.50 282 ALA A N 1
ATOM 2206 C CA . ALA A 1 282 ? -9.574 6.984 -8.526 1.00 92.50 282 ALA A CA 1
ATOM 2207 C C . ALA A 1 282 ? -10.338 7.233 -9.842 1.00 92.50 282 ALA A C 1
ATOM 2209 O O . ALA A 1 282 ? -11.362 6.595 -10.065 1.00 92.50 282 ALA A O 1
ATOM 2210 N N . GLY A 1 283 ? -9.853 8.142 -10.698 1.00 81.94 283 GLY A N 1
ATOM 2211 C CA . GLY A 1 283 ? -10.480 8.503 -11.974 1.00 81.94 283 GLY A CA 1
ATOM 2212 C C . GLY A 1 283 ? -11.932 8.981 -11.830 1.00 81.94 283 GLY A C 1
ATOM 2213 O O . GLY A 1 283 ? -12.840 8.221 -12.167 1.00 81.94 283 GLY A O 1
ATOM 2214 N N . PRO A 1 284 ? -12.210 10.223 -11.372 1.00 92.38 284 PRO A N 1
ATOM 2215 C CA . PRO A 1 284 ? -11.330 11.372 -11.097 1.00 92.38 284 PRO A CA 1
ATOM 2216 C C . PRO A 1 284 ? -10.530 11.278 -9.784 1.00 92.38 284 PRO A C 1
ATOM 2218 O O . PRO A 1 284 ? -10.860 10.513 -8.883 1.00 92.38 284 PRO A O 1
ATOM 2221 N N . SER A 1 285 ? -9.471 12.088 -9.650 1.00 94.25 285 SER A N 1
ATOM 2222 C CA . SER A 1 285 ? -8.631 12.079 -8.443 1.00 94.25 285 SER A CA 1
ATOM 2223 C C . SER A 1 285 ? -9.380 12.572 -7.200 1.00 94.25 285 SER A C 1
ATOM 2225 O O . SER A 1 285 ? -10.028 13.621 -7.243 1.00 94.25 285 SER A O 1
ATOM 2227 N N . VAL A 1 286 ? -9.198 11.891 -6.072 1.00 97.31 286 VAL A N 1
ATOM 2228 C CA . VAL A 1 286 ? -9.768 12.249 -4.768 1.00 97.31 286 VAL A CA 1
ATOM 2229 C C . VAL A 1 286 ? -8.684 12.881 -3.900 1.00 97.31 286 VAL A C 1
ATOM 2231 O O . VAL A 1 286 ? -7.641 12.275 -3.672 1.00 97.31 286 VAL A O 1
ATOM 2234 N N . ARG A 1 287 ? -8.918 14.099 -3.397 1.00 97.38 287 ARG A N 1
ATOM 2235 C CA . ARG A 1 287 ? -7.996 14.773 -2.469 1.00 97.38 287 ARG A CA 1
ATOM 2236 C C . ARG A 1 287 ? -8.041 14.102 -1.096 1.00 97.38 287 ARG A C 1
ATOM 2238 O O . ARG A 1 287 ? -9.119 13.920 -0.537 1.00 97.38 287 ARG A O 1
ATOM 2245 N N . LEU A 1 288 ? -6.873 13.789 -0.545 1.00 97.12 288 LEU A N 1
ATOM 2246 C CA . LEU A 1 288 ? -6.720 13.139 0.753 1.00 97.12 288 LEU A CA 1
ATOM 2247 C C . LEU A 1 288 ? -6.341 14.176 1.817 1.00 97.12 288 LEU A C 1
ATOM 2249 O O . LEU A 1 288 ? -5.409 14.960 1.637 1.00 97.12 288 LEU A O 1
ATOM 2253 N N . SER A 1 289 ? -7.067 14.177 2.935 1.00 93.56 289 SER A N 1
ATOM 2254 C CA . SER A 1 289 ? -6.846 15.096 4.059 1.00 93.56 289 SER A CA 1
ATOM 2255 C C . SER A 1 289 ? -6.143 14.367 5.201 1.00 93.56 289 SER A C 1
ATOM 2257 O O . SER A 1 289 ? -6.792 13.783 6.069 1.00 93.56 289 SER A O 1
ATOM 2259 N N . LEU A 1 290 ? -4.809 14.386 5.191 1.00 93.25 290 LEU A N 1
ATOM 2260 C CA . LEU A 1 290 ? -3.987 13.719 6.203 1.00 93.25 290 LEU A CA 1
ATOM 2261 C C . LEU A 1 290 ? -3.750 14.630 7.415 1.00 93.25 290 LEU A C 1
ATOM 2263 O O . LEU A 1 290 ? -3.572 15.837 7.272 1.00 93.25 290 LEU A O 1
ATOM 2267 N N . LYS A 1 291 ? -3.724 14.050 8.622 1.00 87.75 291 LYS A N 1
ATOM 2268 C CA . LYS A 1 291 ? -3.444 14.792 9.871 1.00 87.75 291 LYS A CA 1
ATOM 2269 C C . LYS A 1 291 ? -1.970 15.174 10.016 1.00 87.75 291 LYS A C 1
ATOM 2271 O O . LYS A 1 291 ? -1.650 16.142 10.698 1.00 87.75 291 LYS A O 1
ATOM 2276 N N . SER A 1 292 ? -1.093 14.385 9.410 1.00 90.31 292 SER A N 1
ATOM 2277 C CA . SER A 1 292 ? 0.357 14.543 9.412 1.00 90.31 292 SER A CA 1
ATOM 2278 C C . SER A 1 292 ? 0.930 13.946 8.132 1.00 90.31 292 SER A C 1
ATOM 2280 O O . SER A 1 292 ? 0.311 13.072 7.527 1.00 90.31 292 SER A O 1
ATOM 2282 N N . GLN A 1 293 ? 2.115 14.404 7.736 1.00 93.88 293 GLN A N 1
ATOM 2283 C CA . GLN A 1 293 ? 2.857 13.814 6.627 1.00 93.88 293 GLN A CA 1
ATOM 2284 C C . GLN A 1 293 ? 3.327 12.399 7.006 1.00 93.88 293 GLN A C 1
ATOM 2286 O O . GLN A 1 293 ? 4.020 12.255 8.021 1.00 93.88 293 GLN A O 1
ATOM 2291 N N . PRO A 1 294 ? 2.967 11.359 6.231 1.00 95.81 294 PRO A N 1
ATOM 2292 C CA . PRO A 1 294 ? 3.448 10.012 6.485 1.00 95.81 294 PRO A CA 1
ATOM 2293 C C . PRO A 1 294 ? 4.952 9.948 6.203 1.00 95.81 294 PRO A C 1
ATOM 2295 O O . PRO A 1 294 ? 5.424 10.429 5.177 1.00 95.81 294 PRO A O 1
ATOM 2298 N N . GLN A 1 295 ? 5.707 9.337 7.114 1.00 96.56 295 GLN A N 1
ATOM 2299 C CA . GLN A 1 295 ? 7.121 8.995 6.888 1.00 96.56 295 GLN A CA 1
ATOM 2300 C C . GLN A 1 295 ? 7.260 7.618 6.231 1.00 96.56 295 GLN A C 1
ATOM 2302 O O . GLN A 1 295 ? 8.266 7.321 5.589 1.00 96.56 295 GLN A O 1
ATOM 2307 N N . LYS A 1 296 ? 6.237 6.775 6.392 1.00 97.75 296 LYS A N 1
ATOM 2308 C CA . LYS A 1 296 ? 6.173 5.422 5.863 1.00 97.75 296 LYS A CA 1
ATOM 2309 C C . LYS A 1 296 ? 4.731 5.080 5.503 1.00 97.75 296 LYS A C 1
ATOM 2311 O O . LYS A 1 296 ? 3.827 5.309 6.309 1.00 97.75 296 LYS A O 1
ATOM 2316 N N . VAL A 1 297 ? 4.537 4.540 4.307 1.00 98.56 297 VAL A N 1
ATOM 2317 C CA . VAL A 1 297 ? 3.232 4.155 3.767 1.00 98.56 297 VAL A CA 1
ATOM 2318 C C . VAL A 1 297 ? 3.174 2.639 3.628 1.00 98.56 297 VAL A C 1
ATOM 2320 O O . VAL A 1 297 ? 4.051 2.040 3.008 1.00 98.56 297 VAL A O 1
ATOM 2323 N N . GLY A 1 298 ? 2.148 2.030 4.212 1.00 98.56 298 GLY A N 1
ATOM 2324 C CA . GLY A 1 298 ? 1.815 0.622 4.031 1.00 98.56 298 GLY A CA 1
ATOM 2325 C C . GLY A 1 298 ? 0.798 0.463 2.911 1.00 98.56 298 GLY A C 1
ATOM 2326 O O . GLY A 1 298 ? -0.177 1.213 2.871 1.00 98.56 298 GLY A O 1
ATOM 2327 N N . VAL A 1 299 ? 1.008 -0.500 2.019 1.00 98.81 299 VAL A N 1
ATOM 2328 C CA . VAL A 1 299 ? 0.085 -0.840 0.930 1.00 98.81 299 VAL A CA 1
ATOM 2329 C C . VAL A 1 299 ? -0.403 -2.261 1.159 1.00 98.81 299 VAL A C 1
ATOM 2331 O O . VAL A 1 299 ? 0.396 -3.192 1.183 1.00 98.81 299 VAL A O 1
ATOM 2334 N N . PHE A 1 300 ? -1.708 -2.415 1.348 1.00 98.81 300 PHE A N 1
ATOM 2335 C CA . PHE A 1 300 ? -2.389 -3.692 1.531 1.00 98.81 300 PHE A CA 1
ATOM 2336 C C . PHE A 1 300 ? -3.269 -3.986 0.326 1.00 98.81 300 PHE A C 1
ATOM 2338 O O . PHE A 1 300 ? -3.994 -3.103 -0.135 1.00 98.81 300 PHE A O 1
ATOM 2345 N N . VAL A 1 301 ? -3.264 -5.232 -0.127 1.00 98.81 301 VAL A N 1
ATOM 2346 C CA . VAL A 1 301 ? -4.180 -5.721 -1.153 1.00 98.81 301 VAL A CA 1
ATOM 2347 C C . VAL A 1 301 ? -4.885 -6.965 -0.641 1.00 98.81 301 VAL A C 1
ATOM 2349 O O . VAL A 1 301 ? -4.235 -7.872 -0.122 1.00 98.81 301 VAL A O 1
ATOM 2352 N N . ASP A 1 302 ? -6.204 -7.005 -0.814 1.00 98.56 302 ASP A N 1
ATOM 2353 C CA . ASP A 1 302 ? -7.007 -8.225 -0.736 1.00 98.56 302 ASP A CA 1
ATOM 2354 C C . ASP A 1 302 ? -7.557 -8.483 -2.141 1.00 98.56 302 ASP A C 1
ATOM 2356 O O . ASP A 1 302 ? -8.391 -7.720 -2.642 1.00 98.56 302 ASP A O 1
ATOM 2360 N N . TYR A 1 303 ? -6.989 -9.484 -2.817 1.00 97.94 303 TYR A N 1
ATOM 2361 C CA . TYR A 1 303 ? -7.268 -9.741 -4.225 1.00 97.94 303 TYR A C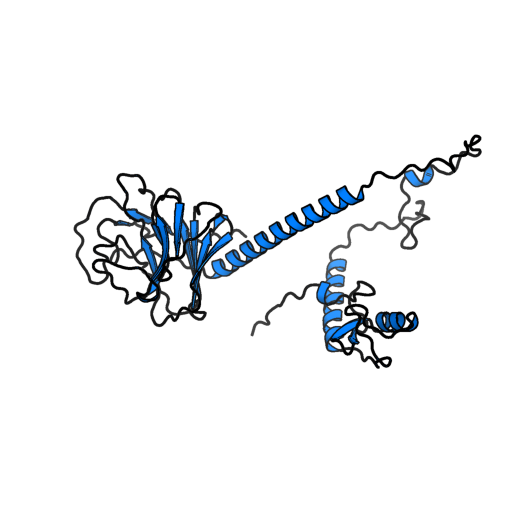A 1
ATOM 2362 C C . TYR A 1 303 ? -8.712 -10.214 -4.415 1.00 97.94 303 TYR A C 1
ATOM 2364 O O . TYR A 1 303 ? -9.423 -9.719 -5.287 1.00 97.94 303 TYR A O 1
ATOM 2372 N N . GLU A 1 304 ? -9.167 -11.146 -3.581 1.00 97.12 304 GLU A N 1
ATOM 2373 C CA . GLU A 1 304 ? -10.509 -11.717 -3.667 1.00 97.12 304 GLU A CA 1
ATOM 2374 C C . GLU A 1 304 ? -11.601 -10.702 -3.309 1.00 97.12 304 GLU A C 1
ATOM 2376 O O . GLU A 1 304 ? -12.652 -10.692 -3.948 1.00 97.12 304 GLU A O 1
ATOM 2381 N N . GLU A 1 305 ? -11.352 -9.819 -2.338 1.00 97.19 305 GLU A N 1
ATOM 2382 C CA . GLU A 1 305 ? -12.299 -8.759 -1.955 1.00 97.19 305 GLU A CA 1
ATOM 2383 C C . GLU A 1 305 ? -12.210 -7.507 -2.848 1.00 97.19 305 GLU A C 1
ATOM 2385 O O . GLU A 1 305 ? -12.978 -6.555 -2.673 1.00 97.19 305 GLU A O 1
ATOM 2390 N N . GLY A 1 306 ? -11.279 -7.466 -3.807 1.00 97.12 306 GLY A N 1
ATOM 2391 C CA . GLY A 1 306 ? -11.149 -6.324 -4.709 1.00 97.12 306 GLY A CA 1
ATOM 2392 C C . GLY A 1 306 ? -10.736 -5.038 -3.988 1.00 97.12 306 GLY A C 1
ATOM 2393 O O . GLY A 1 306 ? -11.310 -3.969 -4.234 1.00 97.12 306 GLY A O 1
ATOM 2394 N N . LEU A 1 307 ? -9.780 -5.132 -3.063 1.00 98.25 307 LEU A N 1
ATOM 2395 C CA . LEU A 1 307 ? -9.402 -4.054 -2.149 1.00 98.25 307 LEU A CA 1
ATOM 2396 C C . LEU A 1 307 ? -7.926 -3.674 -2.300 1.00 98.25 307 LEU A C 1
ATOM 2398 O O . LEU A 1 307 ? -7.055 -4.538 -2.236 1.00 98.25 307 LEU A O 1
ATOM 2402 N N . VAL A 1 308 ? -7.641 -2.372 -2.399 1.00 98.81 308 VAL A N 1
ATOM 2403 C CA . VAL A 1 308 ? -6.289 -1.803 -2.229 1.00 98.81 308 VAL A CA 1
ATOM 2404 C C . VAL A 1 308 ? -6.358 -0.693 -1.190 1.00 98.81 308 VAL A C 1
ATOM 2406 O O . VAL A 1 308 ? -7.001 0.329 -1.426 1.00 98.81 308 VAL A O 1
ATOM 2409 N N . SER A 1 309 ? -5.688 -0.868 -0.056 1.00 98.81 309 SER A N 1
ATOM 2410 C CA . SER A 1 309 ? -5.708 0.063 1.076 1.00 98.81 309 SER A CA 1
ATOM 2411 C C . SER A 1 309 ? -4.322 0.615 1.377 1.00 98.81 309 SER A C 1
ATOM 2413 O O . SER A 1 309 ? -3.322 -0.095 1.314 1.00 98.81 309 SER A O 1
ATOM 2415 N N . PHE A 1 310 ? -4.276 1.886 1.759 1.00 98.81 310 PHE A N 1
ATOM 2416 C CA . PHE A 1 310 ? -3.060 2.618 2.096 1.00 98.81 310 PHE A CA 1
ATOM 2417 C C . PHE A 1 310 ? -3.106 3.041 3.556 1.00 98.81 310 PHE A C 1
ATOM 2419 O O . PHE A 1 310 ? -4.133 3.545 4.010 1.00 98.81 310 PHE A O 1
ATOM 2426 N N . TYR A 1 311 ? -1.998 2.901 4.274 1.00 98.19 311 TYR A N 1
ATOM 2427 C CA . TYR A 1 311 ? -1.903 3.219 5.698 1.00 98.19 311 TYR A CA 1
ATOM 2428 C C . TYR A 1 311 ? -0.711 4.131 5.978 1.00 98.19 311 TYR A C 1
ATOM 2430 O O . TYR A 1 311 ? 0.372 3.928 5.434 1.00 98.19 311 TYR A O 1
ATOM 2438 N N . ASP A 1 312 ? -0.885 5.104 6.869 1.00 97.19 312 ASP A N 1
ATOM 2439 C CA . ASP A 1 312 ? 0.237 5.747 7.549 1.00 97.19 312 ASP A CA 1
ATOM 2440 C C . ASP A 1 312 ? 0.692 4.804 8.662 1.00 97.19 312 ASP A C 1
ATOM 2442 O O . ASP A 1 312 ? 0.033 4.678 9.697 1.00 97.19 312 ASP A O 1
ATOM 2446 N N . VAL A 1 313 ? 1.822 4.133 8.438 1.00 96.12 313 VAL A N 1
ATOM 2447 C CA . VAL A 1 313 ? 2.319 3.077 9.332 1.00 96.12 313 VAL A CA 1
ATOM 2448 C C . VAL A 1 313 ? 2.601 3.625 10.729 1.00 96.12 313 VAL A C 1
ATOM 2450 O O . VAL A 1 313 ? 2.364 2.946 11.725 1.00 96.12 313 VAL A O 1
ATOM 2453 N N . LYS A 1 314 ? 3.067 4.876 10.833 1.00 93.19 314 LYS A N 1
ATOM 2454 C CA . LYS A 1 314 ? 3.448 5.473 12.119 1.00 93.19 314 LYS A CA 1
ATOM 2455 C C . LYS A 1 314 ? 2.237 5.754 13.002 1.00 93.19 314 LYS A C 1
ATOM 2457 O O . LYS A 1 314 ? 2.315 5.594 14.217 1.00 93.19 314 LYS A O 1
ATOM 2462 N N . SER A 1 315 ? 1.143 6.226 12.408 1.00 93.50 315 SER A N 1
ATOM 2463 C CA . SER A 1 315 ? -0.082 6.565 13.142 1.00 93.50 315 SER A CA 1
ATOM 2464 C C . SER A 1 315 ? -1.137 5.455 13.122 1.00 93.50 315 SER A C 1
ATOM 2466 O O . SER A 1 315 ? -2.189 5.621 13.739 1.00 93.50 315 SER A O 1
ATOM 2468 N N . ALA A 1 316 ? -0.861 4.351 12.420 1.00 94.81 316 ALA A N 1
ATOM 2469 C CA . ALA A 1 316 ? -1.797 3.280 12.085 1.00 94.81 316 ALA A CA 1
ATOM 2470 C C . ALA A 1 316 ? -3.074 3.751 11.364 1.00 94.81 316 ALA A C 1
ATOM 2472 O O . ALA A 1 316 ? -4.062 3.024 11.283 1.00 94.81 316 ALA A O 1
ATOM 2473 N N . ALA A 1 317 ? -3.080 4.976 10.836 1.00 94.75 317 ALA A N 1
ATOM 2474 C CA . ALA A 1 317 ? -4.259 5.554 10.217 1.00 94.75 317 ALA A CA 1
ATOM 2475 C C . ALA A 1 317 ? -4.429 5.044 8.783 1.00 94.75 317 ALA A C 1
ATOM 2477 O O . ALA A 1 317 ? -3.499 5.103 7.980 1.00 94.75 317 ALA A O 1
ATOM 2478 N N . LEU A 1 318 ? -5.645 4.619 8.439 1.00 96.88 318 LEU A N 1
ATOM 2479 C CA . LEU A 1 318 ? -6.027 4.399 7.048 1.00 96.88 318 LEU A CA 1
ATOM 2480 C C . LEU A 1 318 ? -5.979 5.736 6.288 1.00 96.88 318 LEU A C 1
ATOM 2482 O O . LEU A 1 318 ? -6.617 6.710 6.690 1.00 96.88 318 LEU A O 1
ATOM 2486 N N . ILE A 1 319 ? -5.225 5.768 5.194 1.00 97.94 319 ILE A N 1
ATOM 2487 C CA . ILE A 1 319 ? -5.096 6.904 4.278 1.00 97.94 319 ILE A CA 1
ATOM 2488 C C . ILE A 1 319 ? -6.232 6.881 3.254 1.00 97.94 319 ILE A C 1
ATOM 2490 O O . ILE A 1 319 ? -6.929 7.881 3.078 1.00 97.94 319 ILE A O 1
ATOM 2494 N N . TYR A 1 320 ? -6.401 5.753 2.561 1.00 98.44 320 TYR A N 1
ATOM 2495 C CA . TYR A 1 320 ? -7.393 5.582 1.500 1.00 98.44 320 TYR A CA 1
ATOM 2496 C C . TYR A 1 320 ? -7.591 4.098 1.173 1.00 98.44 320 TYR A C 1
ATOM 2498 O O . TYR A 1 320 ? -6.665 3.310 1.358 1.00 98.44 320 TYR A O 1
ATOM 2506 N N . SER A 1 321 ? -8.758 3.738 0.635 1.00 98.31 321 SER A N 1
ATOM 2507 C CA . SER A 1 321 ? -9.041 2.400 0.107 1.00 98.31 321 SER A CA 1
ATOM 2508 C C . SER A 1 321 ? -9.758 2.491 -1.236 1.00 98.31 321 SER A C 1
ATOM 2510 O O . SER A 1 321 ? -10.824 3.100 -1.334 1.00 98.31 321 SER A O 1
ATOM 2512 N N . PHE A 1 322 ? -9.206 1.839 -2.255 1.00 98.31 322 PHE A N 1
ATOM 2513 C CA . PHE A 1 322 ? -9.941 1.481 -3.462 1.00 98.31 322 PHE A CA 1
ATOM 2514 C C . PHE A 1 322 ? -10.740 0.213 -3.169 1.00 98.31 322 PHE A C 1
ATOM 2516 O O . PHE A 1 322 ? -10.169 -0.771 -2.707 1.00 98.31 322 PHE A O 1
ATOM 2523 N N . THR A 1 323 ? -12.048 0.241 -3.411 1.00 96.56 323 THR A N 1
ATOM 2524 C CA . THR A 1 323 ? -12.970 -0.866 -3.105 1.00 96.56 323 THR A CA 1
ATOM 2525 C C . THR A 1 323 ? -13.749 -1.258 -4.352 1.00 96.56 323 THR A C 1
ATOM 2527 O O . THR A 1 323 ? -13.902 -0.439 -5.260 1.00 96.56 323 THR A O 1
ATOM 2530 N N . GLY A 1 324 ? -14.243 -2.498 -4.401 1.00 92.50 324 GLY A N 1
ATOM 2531 C CA . GLY A 1 324 ? -14.984 -3.001 -5.560 1.00 92.50 324 GLY A CA 1
ATOM 2532 C C . GLY A 1 324 ? -14.113 -3.135 -6.811 1.00 92.50 324 GLY A C 1
ATOM 2533 O O . GLY A 1 324 ? -14.610 -2.985 -7.926 1.00 92.50 324 GLY A O 1
ATOM 2534 N N . CYS A 1 325 ? -12.810 -3.360 -6.635 1.00 92.44 325 CYS A N 1
ATOM 2535 C CA . CYS A 1 325 ? -11.890 -3.583 -7.739 1.00 92.44 325 CYS A CA 1
ATOM 2536 C C . CYS A 1 325 ? -12.108 -4.987 -8.315 1.00 92.44 325 CYS A C 1
ATOM 2538 O O . CYS A 1 325 ? -12.203 -5.959 -7.575 1.00 92.44 325 CYS A O 1
ATOM 2540 N N . CYS A 1 326 ? -12.134 -5.108 -9.639 1.00 90.44 326 CYS A N 1
ATOM 2541 C CA . CYS A 1 326 ? -12.219 -6.404 -10.308 1.00 90.44 326 CYS A CA 1
ATOM 2542 C C . CYS A 1 326 ? -10.838 -6.781 -10.843 1.00 90.44 326 CYS A C 1
ATOM 2544 O O . CYS A 1 326 ? -10.471 -6.370 -11.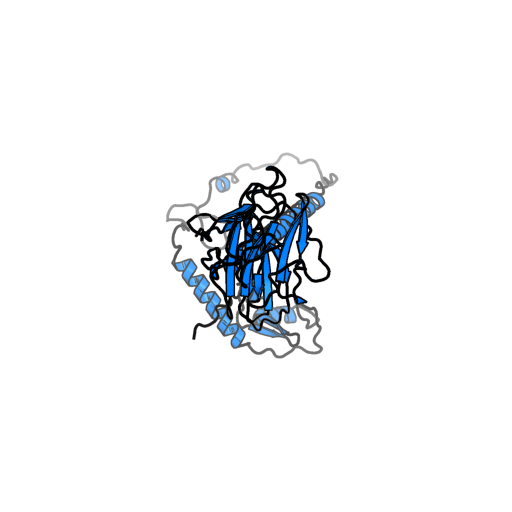945 1.00 90.44 326 CYS A O 1
ATOM 2546 N N . PHE A 1 327 ? -10.060 -7.535 -10.069 1.00 94.12 327 PHE A N 1
ATOM 2547 C CA . PHE A 1 327 ? -8.759 -8.014 -10.528 1.00 94.12 327 PHE A CA 1
ATOM 2548 C C . PHE A 1 327 ? -8.917 -9.289 -11.357 1.00 94.12 327 PHE A C 1
ATOM 2550 O O . PHE A 1 327 ? -9.566 -10.246 -10.941 1.00 94.12 327 PHE A O 1
ATOM 2557 N N . THR A 1 328 ? -8.326 -9.291 -12.549 1.00 92.62 328 THR A N 1
ATOM 2558 C CA . THR A 1 328 ? -8.331 -10.436 -13.478 1.00 92.62 328 THR A CA 1
ATOM 2559 C C . THR A 1 328 ? -6.928 -10.853 -13.910 1.00 92.62 328 THR A C 1
ATOM 2561 O O . THR A 1 328 ? -6.759 -11.833 -14.628 1.00 92.62 328 THR A O 1
ATOM 2564 N N . GLU A 1 329 ? -5.922 -10.084 -13.505 1.00 96.25 329 GLU A N 1
ATOM 2565 C CA . GLU A 1 329 ? -4.525 -10.224 -13.900 1.00 96.25 329 GLU A CA 1
ATOM 2566 C C . GLU A 1 329 ? -3.635 -10.205 -12.661 1.00 96.25 329 GLU A C 1
ATOM 2568 O O . GLU A 1 329 ? -4.083 -9.884 -11.555 1.00 96.25 329 GLU A O 1
ATOM 2573 N N . LYS A 1 330 ? -2.354 -10.519 -12.845 1.00 98.19 330 LYS A N 1
ATOM 2574 C CA . LYS A 1 330 ? -1.364 -10.308 -11.794 1.00 98.19 330 LYS A CA 1
ATOM 2575 C C . LYS A 1 330 ? -1.247 -8.823 -11.463 1.00 98.19 330 LYS A C 1
ATOM 2577 O O . LYS A 1 330 ? -1.254 -7.975 -12.355 1.00 98.19 330 LYS A O 1
ATOM 2582 N N . LEU A 1 331 ? -1.069 -8.541 -10.182 1.00 98.75 331 LEU A N 1
ATOM 2583 C CA . LEU A 1 331 ? -0.760 -7.225 -9.654 1.00 98.75 331 LEU A CA 1
ATOM 2584 C C . LEU A 1 331 ? 0.710 -7.145 -9.254 1.00 98.75 331 LEU A C 1
ATOM 2586 O O . LEU A 1 331 ? 1.249 -8.052 -8.615 1.00 98.75 331 LEU A O 1
ATOM 2590 N N . TYR A 1 332 ? 1.322 -6.023 -9.601 1.00 98.81 332 TYR A N 1
ATOM 2591 C CA . TYR A 1 332 ? 2.691 -5.658 -9.288 1.00 98.81 332 TYR A CA 1
ATOM 2592 C C . TYR A 1 332 ? 2.680 -4.416 -8.393 1.00 98.81 332 TYR A C 1
ATOM 2594 O O . TYR A 1 332 ? 2.079 -3.407 -8.773 1.00 98.81 332 TYR A O 1
ATOM 2602 N N . PRO A 1 333 ? 3.337 -4.441 -7.221 1.00 98.75 333 PRO A N 1
ATOM 2603 C CA . PRO A 1 333 ? 3.790 -3.224 -6.561 1.00 98.75 333 PRO A CA 1
ATOM 2604 C C . PRO A 1 333 ? 4.462 -2.260 -7.547 1.00 98.75 333 PRO A C 1
ATOM 2606 O O . PRO A 1 333 ? 5.341 -2.651 -8.318 1.00 98.75 333 PRO A O 1
ATOM 2609 N N . VAL A 1 334 ? 4.027 -1.002 -7.525 1.00 98.69 334 VAL A N 1
ATOM 2610 C CA . VAL A 1 334 ? 4.496 0.051 -8.431 1.00 98.69 334 VAL A CA 1
ATOM 2611 C C . VAL A 1 334 ? 4.964 1.265 -7.635 1.00 98.69 334 VAL A C 1
ATOM 2613 O O . VAL A 1 334 ? 4.316 1.692 -6.673 1.00 98.69 334 VAL A O 1
ATOM 2616 N N . PHE A 1 335 ? 6.104 1.818 -8.046 1.00 98.75 335 PHE A N 1
ATOM 2617 C CA . PHE A 1 335 ? 6.803 2.881 -7.334 1.00 98.75 335 PHE A CA 1
ATOM 2618 C C . PHE A 1 335 ? 7.249 3.963 -8.315 1.00 98.75 335 PHE A C 1
ATOM 2620 O O . PHE A 1 335 ? 7.783 3.659 -9.381 1.00 98.75 335 PHE A O 1
ATOM 2627 N N . SER A 1 336 ? 7.084 5.225 -7.929 1.00 98.19 336 SER A N 1
ATOM 2628 C CA . SER A 1 336 ? 7.689 6.366 -8.614 1.00 98.19 336 SER A CA 1
ATOM 2629 C C . SER A 1 336 ? 8.262 7.322 -7.573 1.00 98.19 336 SER A C 1
ATOM 2631 O O . SER A 1 336 ? 7.497 7.895 -6.788 1.00 98.19 336 SER A O 1
ATOM 2633 N N . PRO A 1 337 ? 9.590 7.540 -7.526 1.00 97.75 337 PRO A N 1
ATOM 2634 C CA . PRO A 1 337 ? 10.165 8.546 -6.643 1.00 97.75 337 PRO A CA 1
ATOM 2635 C C . PRO A 1 337 ? 9.885 9.978 -7.121 1.00 97.75 337 PRO A C 1
ATOM 2637 O O . PRO A 1 337 ? 10.267 10.905 -6.407 1.00 97.75 337 PRO A O 1
ATOM 2640 N N . SER A 1 338 ? 9.224 10.158 -8.275 1.00 96.69 338 SER A N 1
ATOM 2641 C CA . SER A 1 338 ? 9.137 11.414 -9.027 1.00 96.69 338 SER A CA 1
ATOM 2642 C C . SER A 1 338 ? 10.522 11.983 -9.381 1.00 96.69 338 SER A C 1
ATOM 2644 O O . SER A 1 338 ? 11.555 11.401 -9.055 1.00 96.69 338 SER A O 1
ATOM 2646 N N . LEU A 1 339 ? 10.545 13.121 -10.070 1.00 95.06 339 LEU A N 1
ATOM 2647 C CA . LEU A 1 339 ? 11.779 13.808 -10.451 1.00 95.06 339 LEU A CA 1
ATOM 2648 C C . LEU A 1 339 ? 12.520 14.331 -9.214 1.00 95.06 339 LEU A C 1
ATOM 2650 O O . LEU A 1 339 ? 11.903 14.639 -8.187 1.00 95.06 339 LEU A O 1
ATOM 2654 N N . ASN A 1 340 ? 13.840 14.467 -9.313 1.00 92.38 340 ASN A N 1
ATOM 2655 C CA . ASN A 1 340 ? 14.695 14.934 -8.221 1.00 92.38 340 ASN A CA 1
ATOM 2656 C C . ASN A 1 340 ? 14.596 16.464 -7.988 1.00 92.38 340 ASN A C 1
ATOM 2658 O O . ASN A 1 340 ? 14.712 16.933 -6.850 1.00 92.38 340 ASN A O 1
ATOM 2662 N N . TYR A 1 341 ? 14.261 17.249 -9.022 1.00 89.62 341 TYR A N 1
ATOM 2663 C CA . TYR A 1 341 ? 14.105 18.715 -8.965 1.00 89.62 341 TYR A CA 1
ATOM 2664 C C . TYR A 1 341 ? 15.354 19.444 -8.438 1.00 89.62 341 TYR A C 1
ATOM 2666 O O . TYR A 1 341 ? 15.248 20.360 -7.611 1.00 89.62 341 TYR A O 1
ATOM 2674 N N . GLY A 1 342 ? 16.541 19.040 -8.900 1.00 83.88 342 GLY A N 1
ATOM 2675 C CA . GLY A 1 342 ? 17.804 19.674 -8.516 1.00 83.88 342 GLY A CA 1
ATOM 2676 C C . GLY A 1 342 ? 18.128 19.512 -7.028 1.00 83.88 342 GLY A C 1
ATOM 2677 O O . GLY A 1 342 ? 18.619 20.444 -6.391 1.00 83.88 342 GLY A O 1
ATOM 2678 N N . GLY A 1 343 ? 17.793 18.358 -6.452 1.00 90.31 343 GLY A N 1
ATOM 2679 C CA . GLY A 1 343 ? 18.096 17.969 -5.075 1.00 90.31 343 GLY A CA 1
ATOM 2680 C C . GLY A 1 343 ? 16.900 17.997 -4.123 1.00 90.31 343 GLY A C 1
ATOM 2681 O O . GLY A 1 343 ? 16.932 17.322 -3.091 1.00 90.31 343 GLY A O 1
ATOM 2682 N N . LYS A 1 344 ? 15.832 18.737 -4.446 1.00 92.50 344 LYS A N 1
ATOM 2683 C CA . LYS A 1 344 ? 14.691 18.962 -3.533 1.00 92.50 344 LYS A CA 1
ATOM 2684 C C . LYS A 1 344 ? 13.886 17.702 -3.214 1.00 92.50 344 LYS A C 1
ATOM 2686 O O . LYS A 1 344 ? 13.199 17.668 -2.198 1.00 92.50 344 LYS A O 1
ATOM 2691 N N . ASN A 1 345 ? 13.932 16.691 -4.075 1.00 96.38 345 ASN A N 1
ATOM 2692 C CA . ASN A 1 345 ? 13.229 15.419 -3.907 1.00 96.38 345 ASN A CA 1
ATOM 2693 C C . ASN A 1 345 ? 14.190 14.215 -3.998 1.00 96.38 345 ASN A C 1
ATOM 2695 O O . ASN A 1 345 ? 13.778 13.108 -4.341 1.00 96.38 345 ASN A O 1
ATOM 2699 N N . SER A 1 346 ? 15.471 14.443 -3.690 1.00 95.25 346 SER A N 1
ATOM 2700 C CA . SER A 1 346 ? 16.566 13.470 -3.835 1.00 95.25 346 SER A CA 1
ATOM 2701 C C . SER A 1 346 ? 16.485 12.258 -2.901 1.00 95.25 346 SER A C 1
ATOM 2703 O O . SER A 1 346 ? 17.123 11.243 -3.172 1.00 95.25 346 SER A O 1
ATOM 2705 N N . ALA A 1 347 ? 15.706 12.333 -1.816 1.00 97.06 347 ALA A N 1
ATOM 2706 C CA . ALA A 1 347 ? 15.520 11.203 -0.914 1.00 97.06 347 ALA A CA 1
ATOM 2707 C C . ALA A 1 347 ? 14.912 9.989 -1.658 1.00 97.06 347 ALA A C 1
ATOM 2709 O O . ALA A 1 347 ? 13.985 10.155 -2.468 1.00 97.06 347 ALA A O 1
ATOM 2710 N N . PRO A 1 348 ? 15.407 8.765 -1.397 1.00 98.00 348 PRO A N 1
ATOM 2711 C CA . PRO A 1 348 ? 14.899 7.565 -2.044 1.00 98.00 348 PRO A CA 1
ATOM 2712 C C . PRO A 1 348 ? 13.546 7.137 -1.476 1.00 98.00 348 PRO A C 1
ATOM 2714 O O . PRO A 1 348 ? 13.199 7.432 -0.333 1.00 98.00 348 PRO A O 1
ATOM 2717 N N . LEU A 1 349 ? 12.798 6.381 -2.273 1.00 98.75 349 LEU A N 1
ATOM 2718 C CA . LEU A 1 349 ? 11.806 5.451 -1.744 1.00 98.75 349 LEU A CA 1
ATOM 2719 C C . LEU A 1 349 ? 12.539 4.204 -1.255 1.00 98.75 349 LEU A C 1
ATOM 2721 O O . LEU A 1 349 ? 13.386 3.686 -1.981 1.00 98.75 349 LEU A O 1
ATOM 2725 N N . ILE A 1 350 ? 12.214 3.722 -0.054 1.00 98.62 350 ILE A N 1
ATOM 2726 C CA . ILE A 1 350 ? 12.862 2.542 0.539 1.00 98.62 350 ILE A CA 1
ATOM 2727 C C . ILE A 1 350 ? 11.796 1.522 0.931 1.00 98.62 350 ILE A C 1
ATOM 2729 O O . ILE A 1 350 ? 10.998 1.772 1.832 1.00 98.62 350 ILE A O 1
ATOM 2733 N N . ILE A 1 351 ? 11.799 0.358 0.288 1.00 98.56 351 ILE A N 1
ATOM 2734 C CA . ILE A 1 351 ? 11.008 -0.804 0.692 1.00 98.56 351 ILE A CA 1
ATOM 2735 C C . ILE A 1 351 ? 11.595 -1.323 2.004 1.00 98.56 351 ILE A C 1
ATOM 2737 O O . ILE A 1 351 ? 12.751 -1.746 2.055 1.00 98.56 351 ILE A O 1
ATOM 2741 N N . SER A 1 352 ? 10.808 -1.275 3.075 1.00 94.94 352 SER A N 1
ATOM 2742 C CA . SER A 1 352 ? 11.261 -1.644 4.416 1.00 94.94 352 SER A CA 1
ATOM 2743 C C . SER A 1 352 ? 10.627 -2.954 4.884 1.00 94.94 352 SER A C 1
ATOM 2745 O O . SER A 1 352 ? 9.442 -3.165 4.616 1.00 94.94 352 SER A O 1
ATOM 2747 N N . PRO A 1 353 ? 11.359 -3.802 5.631 1.00 91.81 353 PRO A N 1
ATOM 2748 C CA . PRO A 1 353 ? 10.769 -4.974 6.261 1.00 91.81 353 PRO A CA 1
ATOM 2749 C C . PRO A 1 353 ? 9.689 -4.558 7.265 1.00 91.81 353 PRO A C 1
ATOM 2751 O O . PRO A 1 353 ? 9.798 -3.527 7.939 1.00 91.81 353 PRO A O 1
ATOM 2754 N N . VAL A 1 354 ? 8.653 -5.387 7.373 1.00 90.88 354 VAL A N 1
ATOM 2755 C CA . VAL A 1 354 ? 7.582 -5.205 8.352 1.00 90.88 354 VAL A CA 1
ATOM 2756 C C . VAL A 1 354 ? 8.068 -5.759 9.684 1.00 90.88 354 VAL A C 1
ATOM 2758 O O . VAL A 1 354 ? 8.221 -6.967 9.854 1.00 90.88 354 VAL A O 1
ATOM 2761 N N . ASN A 1 355 ? 8.345 -4.870 10.633 1.00 78.25 355 ASN A N 1
ATOM 2762 C CA . ASN A 1 355 ? 8.760 -5.282 11.966 1.00 78.25 355 ASN A CA 1
ATOM 2763 C C . ASN A 1 355 ? 7.525 -5.678 12.776 1.00 78.25 355 ASN A C 1
ATOM 2765 O O . ASN A 1 355 ? 6.730 -4.823 13.167 1.00 78.25 355 ASN A O 1
ATOM 2769 N N . HIS A 1 356 ? 7.391 -6.966 13.081 1.00 62.84 356 HIS A N 1
ATOM 2770 C CA . HIS A 1 356 ? 6.486 -7.422 14.128 1.00 62.84 356 HIS A CA 1
ATOM 2771 C C . HIS A 1 356 ? 7.120 -7.075 15.479 1.00 62.84 356 HIS A C 1
ATOM 2773 O O . HIS A 1 356 ? 7.856 -7.872 16.050 1.00 62.84 356 HIS A O 1
ATOM 2779 N N . THR A 1 357 ? 6.919 -5.856 15.979 1.00 50.72 357 THR A N 1
ATOM 2780 C CA . THR A 1 357 ? 7.182 -5.604 17.402 1.00 50.72 357 THR A CA 1
ATOM 2781 C C . THR A 1 357 ? 6.100 -6.316 18.206 1.00 50.72 357 THR A C 1
ATOM 2783 O O . THR A 1 357 ? 4.929 -5.921 18.131 1.00 50.72 357 THR A O 1
ATOM 2786 N N . GLU A 1 358 ? 6.518 -7.394 18.876 1.00 35.81 358 GLU A N 1
ATOM 2787 C CA . GLU A 1 358 ? 5.740 -8.217 19.816 1.00 35.81 358 GLU A CA 1
ATOM 2788 C C . GLU A 1 358 ? 5.093 -7.394 20.935 1.00 35.81 358 GLU A C 1
ATOM 2790 O O . GLU A 1 358 ? 5.755 -6.470 21.469 1.00 35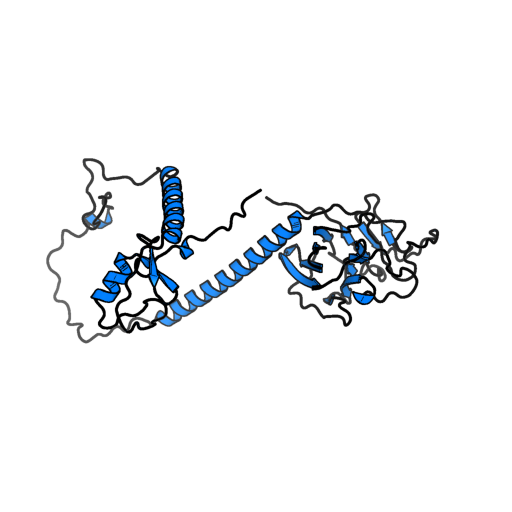.81 358 GLU A O 1
#

Mean predicted aligned error: 17.49 Å

pLDDT: mean 85.6, std 17.86, range [29.44, 98.81]

Sequence (358 aa):
MSAASCLLTEDQFLCSICLDVFTDPVSTPCGHNFCKACITQHWNVNVQTQCPNCKEVFSSRPELRVNTFISEMAAQFRQSAQQKASSSSSEQQESKPGEVPCDVCTGTKLKALKSCLSFRTLNTAPPTKDWTGVRVSPPSHEGTVVRAVNQLEETLSKHMKKLLTEVELKRVQQSAVDVTLDPDTAHPDLILSDDGKQVHDSDVTKNLPDNPERFNDCVYVLSKQSFSSGRFYFEVQVEGKTQWDLGVARESINRKGDITPTPQEGYWTIWLRNENEYKALAGPSVRLSLKSQPQKVGVFVDYEEGLVSFYDVKSAALIYSFTGCCFTEKLYPVFSPSLNYGGKNSAPLIISPVNHTE

InterPro domains:
  IPR001841 Zinc finger, RING-type [PS50089] (15-55)
  IPR001841 Zinc finger, RING-type [SM00184] (15-54)
  IPR001870 B30.2/SPRY domain [PS50188] (159-354)
  IPR003877 SPRY domain [PF00622] (231-344)
  IPR003877 SPRY domain [SM00449] (229-355)
  IPR003879 Butyrophylin-like, SPRY domain [PR01407] (175-192)
  IPR003879 Butyrophylin-like, SPRY domain [PR01407] (192-209)
  IPR003879 Butyrophylin-like, SPRY domain [PR01407] (214-238)
  IPR003879 Butyrophylin-like, SPRY domain [PR01407] (244-257)
  IPR003879 Butyrophylin-like, SPRY domain [PR01407] (288-312)
  IPR003879 Butyrophylin-like, SPRY domain [PR01407] (319-337)
  IPR006574 SPRY-associated [PF13765] (179-227)
  IPR006574 SPRY-associated [SM00589] (176-228)
  IPR013083 Zinc finger, RING/FYVE/PHD-type [G3DSA:3.30.40.10] (8-66)
  IPR013320 Concanavalin A-like lectin/glucanase domain superfamily [SSF49899] (169-354)
  IPR017907 Zinc finger, RING-type, conserved site [PS00518] (30-39)
  IPR027370 Zinc finger, RING-type, eukaryotic [PF13445] (15-52)
  IPR043136 B30.2/SPRY domain superfamily [G3DSA:2.60.120.920] (169-358)
  IPR050143 Tripartite motif-containing [PTHR24103] (149-351)

Organism: Zoarces viviparus (NCBI:txid48416)

Radius of gyration: 33.44 Å; Cα contacts (8 Å, |Δi|>4): 584; chains: 1; bounding box: 73×56×101 Å

Solvent-accessible surface area (backbone atoms only — not comparable to full-atom values): 20852 Å² total; per-residue (Å²): 136,82,79,82,81,74,82,76,58,76,78,81,44,42,12,87,82,81,72,40,70,36,55,60,21,22,56,48,98,87,69,51,62,32,21,47,67,55,55,52,50,55,44,71,76,38,96,62,44,52,41,90,83,83,60,53,73,47,99,59,84,77,88,73,59,68,36,64,69,60,36,54,56,35,50,53,54,55,52,55,55,52,56,55,56,70,76,59,86,75,88,82,74,68,52,56,97,91,59,62,59,37,83,84,56,92,63,83,47,38,62,56,59,82,82,77,72,72,79,86,78,83,87,84,82,75,92,74,77,87,57,91,84,64,80,79,76,74,77,77,54,62,68,55,50,53,51,53,51,52,53,48,50,53,49,48,53,53,49,50,54,50,51,53,32,44,53,50,45,56,57,51,53,73,32,57,53,93,70,33,53,26,77,70,23,32,14,49,34,53,46,67,42,96,83,23,35,34,35,24,37,63,89,48,77,50,97,64,87,87,51,90,66,24,18,75,62,51,61,34,30,36,34,68,54,69,44,76,64,56,60,39,17,45,37,34,34,42,50,74,43,32,35,32,40,42,41,37,28,40,74,85,44,83,39,68,51,90,74,75,71,13,55,91,58,34,22,54,38,37,35,40,38,90,67,75,47,35,34,36,31,67,70,71,70,43,80,50,90,70,97,62,86,60,48,29,41,31,42,38,34,35,46,86,73,12,33,41,36,33,28,27,59,88,77,29,39,79,69,50,69,52,67,80,45,85,75,88,56,39,37,23,48,32,43,21,33,39,71,16,76,93,62,68,17,46,41,44,35,32,55,46,86,84,78,81,80,128